Protein AF-A0A9D0CXK0-F1 (afdb_monomer_lite)

pLDDT: mean 72.88, std 19.36, range [30.92, 98.38]

Foldseek 3Di:
DDDDDDDDDDPDDDPPDPPPPPPPPVDQPDDPDLDDDPQFDFAPQWDWDPQPDDDDPPPDDDDPDDPDDDNWGWTWTWGDDPNWIWIWIWTHDPVPDQKIKTKIFTFWPAFPAQDPDDPPPDDPRHTHTHTLLFDPAPDSVCCVQQVQPQCNRGVNFQAQLLGMFMWMWGHDPFKIKIWGDRHSFWDIKIWMWGHDPQKIWIWIWARRQHGLQDDPGAIWIWIWIGGNNHTPDIDTQVPDVPRGDCVQRWRWAQDDPPVDSTSSSDTDTDTPPDDDPRSPDNPLVVDDCVVVVPCSSPSPDDPPDPPDPPPDDD

Structure (mmCIF, N/CA/C/O backbone):
data_AF-A0A9D0CXK0-F1
#
_entry.id   AF-A0A9D0CXK0-F1
#
loop_
_atom_site.group_PDB
_atom_site.id
_atom_site.type_symbol
_atom_site.label_atom_id
_atom_site.label_alt_id
_atom_site.label_comp_id
_atom_site.label_asym_id
_atom_site.label_entity_id
_atom_site.label_seq_id
_atom_site.pdbx_PDB_ins_code
_atom_site.Cartn_x
_atom_site.Cartn_y
_atom_site.Cartn_z
_atom_site.occupancy
_atom_site.B_iso_or_equiv
_atom_site.auth_seq_id
_atom_site.auth_comp_id
_atom_site.auth_asym_id
_atom_site.auth_atom_id
_atom_site.pdbx_PDB_model_num
ATOM 1 N N . MET A 1 1 ? -17.666 76.732 24.408 1.00 47.50 1 MET A N 1
ATOM 2 C CA . MET A 1 1 ? -17.779 77.051 22.968 1.00 47.50 1 MET A CA 1
ATOM 3 C C . MET A 1 1 ? -17.691 75.746 22.205 1.00 47.50 1 MET A C 1
ATOM 5 O O . MET A 1 1 ? -16.729 75.018 22.386 1.00 47.50 1 MET A O 1
ATOM 9 N N . SER A 1 2 ? -18.763 75.422 21.487 1.00 51.66 2 SER A N 1
ATOM 10 C CA . SER A 1 2 ? -18.964 74.178 20.743 1.00 51.66 2 SER A CA 1
ATOM 11 C C . SER A 1 2 ? -18.143 74.190 19.453 1.00 51.66 2 SER A C 1
ATOM 13 O O . SER A 1 2 ? -18.231 75.154 18.694 1.00 51.66 2 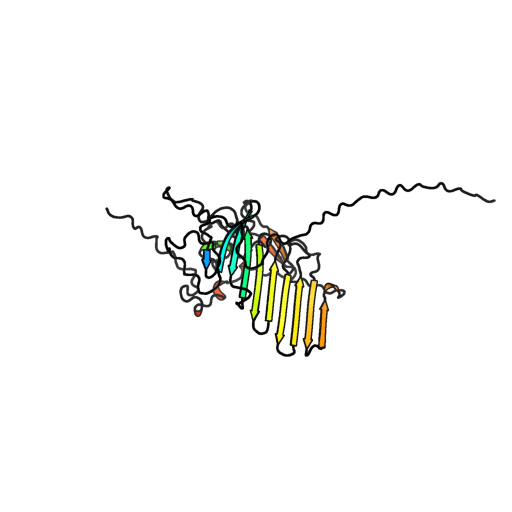SER A O 1
ATOM 15 N N . THR A 1 3 ? -17.373 73.134 19.196 1.00 50.75 3 THR A N 1
ATOM 16 C CA . THR A 1 3 ? -16.765 72.867 17.889 1.00 50.75 3 THR A CA 1
ATOM 17 C C . THR A 1 3 ? -17.336 71.568 17.336 1.00 50.75 3 THR A C 1
ATOM 19 O O . THR A 1 3 ? -16.996 70.464 17.746 1.00 50.75 3 THR A O 1
ATOM 22 N N . HIS A 1 4 ? -18.263 71.753 16.402 1.00 49.19 4 HIS A N 1
ATOM 23 C CA . HIS A 1 4 ? -18.922 70.732 15.607 1.00 49.19 4 HIS A CA 1
ATOM 24 C C . HIS A 1 4 ? -18.039 70.447 14.382 1.00 49.19 4 HIS A C 1
ATOM 26 O O . HIS A 1 4 ? -17.938 71.289 13.490 1.00 49.19 4 HIS A O 1
ATOM 32 N N . THR A 1 5 ? -17.398 69.282 14.309 1.00 56.31 5 THR A N 1
ATOM 33 C CA . THR A 1 5 ? -16.706 68.819 13.094 1.00 56.31 5 THR A CA 1
ATOM 34 C C . THR A 1 5 ? -17.597 67.829 12.346 1.00 56.31 5 THR A C 1
ATOM 36 O O . THR A 1 5 ? -17.962 66.773 12.856 1.00 56.31 5 THR A O 1
ATOM 39 N N . LYS A 1 6 ? -17.999 68.217 11.129 1.00 55.50 6 LYS A N 1
ATOM 40 C CA . LYS A 1 6 ? -18.742 67.393 10.166 1.00 55.50 6 LYS A CA 1
ATOM 41 C C . LYS A 1 6 ? -17.815 66.316 9.595 1.00 55.50 6 LYS A C 1
ATOM 43 O O . LYS A 1 6 ? -16.808 66.649 8.980 1.00 55.50 6 LYS A O 1
ATOM 48 N N . GLY A 1 7 ? -18.176 65.047 9.775 1.00 50.84 7 GLY A N 1
ATOM 49 C CA . GLY A 1 7 ? -17.554 63.921 9.079 1.00 50.84 7 GLY A CA 1
ATOM 50 C C . GLY A 1 7 ? -18.078 63.798 7.646 1.00 50.84 7 GLY A C 1
ATOM 51 O O . GLY A 1 7 ? -19.283 63.894 7.413 1.00 50.84 7 GLY A O 1
ATOM 52 N N . HIS A 1 8 ? -17.170 63.601 6.692 1.00 53.22 8 HIS A N 1
ATOM 53 C CA . HIS A 1 8 ? -17.491 63.239 5.311 1.00 53.22 8 HIS A CA 1
ATOM 54 C C . HIS A 1 8 ? -17.768 61.728 5.203 1.00 53.22 8 HIS A C 1
ATOM 56 O O . HIS A 1 8 ? -17.072 60.947 5.855 1.00 53.22 8 HIS A O 1
ATOM 62 N N . PRO A 1 9 ? -18.736 61.289 4.378 1.00 54.75 9 PRO A N 1
ATOM 63 C CA . PRO A 1 9 ? -18.955 59.871 4.131 1.00 54.75 9 PRO A CA 1
ATOM 64 C C . PRO A 1 9 ? -17.840 59.316 3.234 1.00 54.75 9 PRO A C 1
ATOM 66 O O . PRO A 1 9 ? -17.647 59.768 2.107 1.00 54.75 9 PRO A O 1
ATOM 69 N N . ILE A 1 10 ? -17.100 58.334 3.751 1.00 50.66 10 ILE A N 1
ATOM 70 C CA . ILE A 1 10 ? -16.156 57.522 2.979 1.00 50.66 10 ILE A CA 1
ATOM 71 C C . ILE A 1 10 ? -16.978 56.465 2.241 1.00 50.66 10 ILE A C 1
ATOM 73 O O . ILE A 1 10 ? -17.511 55.540 2.851 1.00 50.66 10 ILE A O 1
ATOM 77 N N . THR A 1 11 ? -17.095 56.609 0.926 1.00 50.41 11 THR A N 1
ATOM 78 C CA . THR A 1 11 ? -17.678 55.594 0.047 1.00 50.41 11 THR A CA 1
ATOM 79 C C . THR A 1 11 ? -16.707 54.414 -0.041 1.00 50.41 11 THR A C 1
ATOM 81 O O . THR A 1 11 ? -15.721 54.469 -0.774 1.00 50.41 11 THR A O 1
ATOM 84 N N . GLN A 1 12 ? -16.942 53.355 0.738 1.00 43.47 12 GLN A N 1
ATOM 85 C CA . GLN A 1 12 ? -16.221 52.089 0.590 1.00 43.47 12 GLN A CA 1
ATOM 86 C C . GLN A 1 12 ? -16.676 51.398 -0.701 1.00 43.47 12 GLN A C 1
ATOM 88 O O . GLN A 1 12 ? -17.818 50.959 -0.820 1.00 43.47 12 GLN A O 1
ATOM 93 N N . ILE A 1 13 ? -15.771 51.303 -1.672 1.00 49.81 13 ILE A N 1
ATOM 94 C CA . ILE A 1 13 ? -15.928 50.439 -2.843 1.00 49.81 13 ILE A CA 1
ATOM 95 C C . ILE A 1 13 ? -15.644 49.010 -2.370 1.00 49.81 13 ILE A C 1
ATOM 97 O O . ILE A 1 13 ? -14.498 48.656 -2.096 1.00 49.81 13 ILE A O 1
ATOM 101 N N . ALA A 1 14 ? -16.692 48.200 -2.233 1.00 45.62 14 ALA A N 1
ATOM 102 C CA . ALA A 1 14 ? -16.564 46.771 -1.989 1.00 45.62 14 ALA A CA 1
ATOM 103 C C . ALA A 1 14 ? -16.047 46.096 -3.269 1.00 45.62 14 ALA A C 1
ATOM 105 O O . ALA A 1 14 ? -16.786 45.917 -4.235 1.00 45.62 14 ALA A O 1
ATOM 106 N N . ILE A 1 15 ? -14.760 45.748 -3.292 1.00 45.91 15 ILE A N 1
ATOM 107 C CA . ILE A 1 15 ? -14.194 44.865 -4.313 1.00 45.91 15 ILE A CA 1
ATOM 108 C C . ILE A 1 15 ? -14.576 43.439 -3.914 1.00 45.91 15 ILE A C 1
ATOM 110 O O . ILE A 1 15 ? -13.945 42.828 -3.054 1.00 45.91 15 ILE A O 1
ATOM 114 N N . THR A 1 16 ? -15.641 42.913 -4.514 1.00 48.62 16 THR A N 1
ATOM 115 C CA . THR A 1 16 ? -15.972 41.488 -4.442 1.00 48.62 16 THR A CA 1
ATOM 116 C C . THR A 1 16 ? -14.964 40.730 -5.302 1.00 48.62 16 THR A C 1
ATOM 118 O O . THR A 1 16 ? -15.144 40.576 -6.508 1.00 48.62 16 THR A O 1
ATOM 121 N N . ALA A 1 17 ? -13.866 40.288 -4.691 1.00 46.88 17 ALA A N 1
ATOM 122 C CA . ALA A 1 17 ? -12.991 39.298 -5.296 1.00 46.88 17 ALA A CA 1
ATOM 123 C C . ALA A 1 17 ? -13.762 37.972 -5.365 1.00 46.88 17 ALA A C 1
ATOM 125 O O . ALA A 1 17 ? -13.977 37.311 -4.351 1.00 46.88 17 ALA A O 1
ATOM 126 N N . ILE A 1 18 ? -14.220 37.609 -6.563 1.00 47.34 18 ILE A N 1
ATOM 127 C CA . ILE A 1 18 ? -14.715 36.264 -6.852 1.00 47.34 18 ILE A CA 1
ATOM 128 C C . ILE A 1 18 ? -13.486 35.352 -6.803 1.00 47.34 18 ILE A C 1
ATOM 130 O O . ILE A 1 18 ? -12.747 35.235 -7.780 1.00 47.34 18 ILE A O 1
ATOM 134 N N . LEU A 1 19 ? -13.225 34.761 -5.633 1.00 40.81 19 LEU A N 1
ATOM 135 C CA . LEU A 1 19 ? -12.341 33.608 -5.526 1.00 40.81 19 LEU A CA 1
ATOM 136 C C . LEU A 1 19 ? -13.001 32.486 -6.331 1.00 40.81 19 LEU A C 1
ATOM 138 O O . LEU A 1 19 ? -13.981 31.885 -5.891 1.00 40.81 19 LEU A O 1
ATOM 142 N N . TYR A 1 20 ? -12.471 32.217 -7.520 1.00 37.25 20 TYR A N 1
ATOM 143 C CA . TYR A 1 20 ? -12.679 30.937 -8.176 1.00 37.25 20 TYR A CA 1
ATOM 144 C C . TYR A 1 20 ? -12.010 29.880 -7.295 1.00 37.25 20 TYR A C 1
ATOM 146 O O . TYR A 1 20 ? -10.808 29.645 -7.385 1.00 37.25 20 TYR A O 1
ATOM 154 N N . PHE A 1 21 ? -12.788 29.287 -6.391 1.00 40.28 21 PHE A N 1
ATOM 155 C CA . PHE A 1 21 ? -12.441 28.008 -5.795 1.00 40.28 21 PHE A CA 1
ATOM 156 C C . PHE A 1 21 ? -12.442 26.990 -6.932 1.00 40.28 21 PHE A C 1
ATOM 158 O O . PHE A 1 21 ? -13.493 26.513 -7.360 1.00 40.28 21 PHE A O 1
ATOM 165 N N . SER A 1 22 ? -11.257 26.698 -7.460 1.00 36.88 22 SER A N 1
ATOM 166 C CA . SER A 1 22 ? -11.031 25.483 -8.225 1.00 36.88 22 SER A CA 1
ATOM 167 C C . SER A 1 22 ? -11.389 24.321 -7.304 1.00 36.88 22 SER A C 1
ATOM 169 O O . SER A 1 22 ? -10.658 24.023 -6.362 1.00 36.88 22 SER A O 1
ATOM 171 N N . LEU A 1 23 ? -12.551 23.712 -7.535 1.00 39.16 23 LEU A N 1
ATOM 172 C CA . LEU A 1 23 ? -12.909 22.416 -6.977 1.00 39.16 23 LEU A CA 1
ATOM 173 C C . LEU A 1 23 ? -11.913 21.402 -7.542 1.00 39.16 23 LEU A C 1
ATOM 175 O O . LEU A 1 23 ? -12.160 20.781 -8.571 1.00 39.16 23 LEU A O 1
ATOM 179 N N . THR A 1 24 ? -10.758 21.254 -6.903 1.00 39.59 24 THR A N 1
ATOM 180 C CA . THR A 1 24 ? -9.960 20.047 -7.065 1.00 39.59 24 THR A CA 1
ATOM 181 C C . THR A 1 24 ? -10.694 18.970 -6.285 1.00 39.59 24 THR A C 1
ATOM 183 O O . THR A 1 24 ? -10.436 18.749 -5.103 1.00 39.59 24 THR A O 1
ATOM 186 N N . THR A 1 25 ? -11.674 18.328 -6.914 1.00 40.19 25 THR A N 1
ATOM 187 C CA . THR A 1 25 ? -12.042 16.972 -6.521 1.00 40.19 25 THR A CA 1
ATOM 188 C C . THR A 1 25 ? -10.780 16.143 -6.697 1.00 40.19 25 THR A C 1
ATOM 190 O O . THR A 1 25 ? -10.441 15.757 -7.814 1.00 40.19 25 THR A O 1
ATOM 193 N N . ALA A 1 26 ? -10.036 15.959 -5.606 1.00 45.66 26 ALA A N 1
ATOM 194 C CA . ALA A 1 26 ? -8.957 14.993 -5.523 1.00 45.66 26 ALA A CA 1
ATOM 195 C C . ALA A 1 26 ? -9.605 13.606 -5.606 1.00 45.66 26 ALA A C 1
ATOM 197 O O . ALA A 1 26 ? -9.905 12.971 -4.601 1.00 45.66 26 ALA A O 1
ATOM 198 N N . HIS A 1 27 ? -9.957 13.205 -6.825 1.00 50.06 27 HIS A N 1
ATOM 199 C CA . HIS A 1 27 ? -10.265 11.822 -7.128 1.00 50.06 27 HIS A CA 1
ATOM 200 C C . HIS A 1 27 ? -8.982 11.013 -6.924 1.00 50.06 27 HIS A C 1
ATOM 202 O O . HIS A 1 27 ? -7.892 11.502 -7.225 1.00 50.06 27 HIS A O 1
ATOM 208 N N . ALA A 1 28 ? -9.122 9.791 -6.410 1.00 57.62 28 ALA A N 1
ATOM 209 C CA . ALA A 1 28 ? -8.058 8.798 -6.477 1.00 57.62 28 ALA A CA 1
ATOM 210 C C . ALA A 1 28 ? -7.537 8.714 -7.925 1.00 57.62 28 ALA A C 1
ATOM 212 O O . ALA A 1 28 ? -8.347 8.701 -8.856 1.00 57.62 28 ALA A O 1
ATOM 213 N N . GLU A 1 29 ? -6.213 8.691 -8.117 1.00 79.06 29 GLU A N 1
ATOM 214 C CA . GLU A 1 29 ? -5.611 8.640 -9.467 1.00 79.06 29 GLU A CA 1
ATOM 215 C C . GLU A 1 29 ? -5.935 7.298 -10.148 1.00 79.06 29 GLU A C 1
ATOM 217 O O . GLU A 1 29 ? -6.147 7.249 -11.355 1.00 79.06 29 GLU A O 1
ATOM 222 N N . PHE A 1 30 ? -6.104 6.235 -9.350 1.00 87.44 30 PHE A N 1
ATOM 223 C CA . PHE A 1 30 ? -6.612 4.933 -9.779 1.00 87.44 30 PHE A CA 1
ATOM 224 C C . PHE A 1 30 ? -7.745 4.444 -8.874 1.00 87.44 30 PHE A C 1
ATOM 226 O O . PHE A 1 30 ? -7.725 4.641 -7.658 1.00 87.44 30 PHE A O 1
ATOM 233 N N . ALA A 1 31 ? -8.722 3.749 -9.459 1.00 89.56 31 ALA A N 1
ATOM 234 C CA . ALA A 1 31 ? -9.704 2.996 -8.688 1.00 89.56 31 ALA A CA 1
ATOM 235 C C . ALA A 1 31 ? -9.084 1.664 -8.234 1.00 89.56 31 ALA A C 1
ATOM 237 O O . ALA A 1 31 ? -8.749 0.830 -9.070 1.00 89.56 31 ALA A O 1
ATOM 238 N N . LEU A 1 32 ? -8.950 1.473 -6.917 1.00 93.50 32 LEU A N 1
ATOM 239 C CA . LEU A 1 32 ? -8.495 0.222 -6.299 1.00 93.50 32 LEU A CA 1
ATOM 240 C C . LEU A 1 32 ? -9.711 -0.674 -5.987 1.00 93.50 32 LEU A C 1
ATOM 242 O O . LEU A 1 32 ? -10.272 -0.640 -4.883 1.00 93.50 32 LEU A O 1
ATOM 246 N N . ASN A 1 33 ? -10.192 -1.392 -7.002 1.00 94.69 33 ASN A N 1
ATOM 247 C CA . ASN A 1 33 ? -11.419 -2.192 -6.983 1.00 94.69 33 ASN A CA 1
ATOM 248 C C . ASN A 1 33 ? -11.217 -3.679 -7.336 1.00 94.69 33 ASN A C 1
ATOM 250 O O . ASN A 1 33 ? -12.207 -4.373 -7.570 1.00 94.69 33 ASN A O 1
ATOM 254 N N . PHE A 1 34 ? -9.974 -4.160 -7.343 1.00 94.62 34 PHE A N 1
ATOM 255 C CA . PHE A 1 34 ? -9.590 -5.538 -7.648 1.00 94.62 34 PHE A CA 1
ATOM 256 C C . PHE A 1 34 ? -10.068 -5.992 -9.038 1.00 94.62 34 PHE A C 1
ATOM 258 O O . PHE A 1 34 ? -10.503 -7.128 -9.216 1.00 94.62 34 PHE A O 1
ATOM 265 N N . GLN A 1 35 ? -10.027 -5.097 -10.031 1.00 93.19 35 GLN A N 1
ATOM 266 C CA . GLN A 1 35 ? -10.389 -5.383 -11.425 1.00 93.19 35 GLN A CA 1
ATOM 267 C C . GLN A 1 35 ? -9.236 -5.038 -12.362 1.00 93.19 35 GLN A C 1
ATOM 269 O O . GLN A 1 35 ? -8.565 -4.035 -12.151 1.00 93.19 35 GLN A O 1
ATOM 274 N N . THR A 1 36 ? -9.059 -5.820 -13.432 1.00 91.81 36 THR A N 1
ATOM 275 C CA . THR A 1 36 ? -8.098 -5.537 -14.517 1.00 91.81 36 THR A CA 1
ATOM 276 C C . THR A 1 36 ? -8.287 -4.134 -15.086 1.00 91.81 36 THR A C 1
ATOM 278 O O . THR A 1 36 ? -9.419 -3.643 -15.187 1.00 91.81 36 THR A O 1
ATOM 281 N N . ASN A 1 37 ? -7.205 -3.505 -15.536 1.00 91.62 37 ASN A N 1
ATOM 282 C CA . ASN A 1 37 ? -7.282 -2.146 -16.057 1.00 91.62 37 ASN A CA 1
ATOM 283 C C . ASN A 1 37 ? -7.680 -2.129 -17.553 1.00 91.62 37 ASN A C 1
ATOM 285 O O . ASN A 1 37 ? -7.234 -2.969 -18.327 1.00 91.62 37 ASN A O 1
ATOM 289 N N . PRO A 1 38 ? -8.489 -1.169 -18.036 1.00 91.25 38 PRO A N 1
ATOM 290 C CA . PRO A 1 38 ? -8.785 -1.065 -19.469 1.00 91.25 38 PRO A CA 1
ATOM 291 C C . PRO A 1 38 ? -7.601 -0.564 -20.320 1.00 91.25 38 PRO A C 1
ATOM 293 O O . PRO A 1 38 ? -7.616 -0.747 -21.536 1.00 91.25 38 PRO A O 1
ATOM 296 N N . ASN A 1 39 ? -6.583 0.055 -19.712 1.00 91.88 39 ASN A N 1
ATOM 297 C CA . ASN A 1 39 ? -5.442 0.674 -20.399 1.00 91.88 39 ASN A CA 1
ATOM 298 C C . ASN A 1 39 ? -4.180 -0.213 -20.403 1.00 91.88 39 ASN A C 1
ATOM 300 O O . ASN A 1 39 ? -3.052 0.292 -20.398 1.00 91.88 39 ASN A O 1
ATOM 304 N N . VAL A 1 40 ? -4.354 -1.537 -20.392 1.00 91.06 40 VAL A N 1
ATOM 305 C CA . VAL A 1 40 ? -3.246 -2.503 -20.463 1.00 91.06 40 VAL A CA 1
ATOM 306 C C . VAL A 1 40 ? -2.525 -2.382 -21.802 1.00 91.06 40 VAL A C 1
ATOM 308 O O . VAL A 1 40 ? -3.141 -2.363 -22.870 1.00 91.06 40 VAL A O 1
ATOM 311 N N . VAL A 1 41 ? -1.197 -2.339 -21.757 1.00 88.25 41 VAL A N 1
ATOM 312 C CA . VAL A 1 41 ? -0.331 -2.338 -22.939 1.00 88.25 41 VAL A CA 1
ATOM 313 C C . VAL A 1 41 ? 0.371 -3.690 -23.095 1.00 88.25 41 VAL A C 1
ATOM 315 O O . VAL A 1 41 ? 0.624 -4.372 -22.101 1.00 88.25 41 VAL A O 1
ATOM 318 N N . PRO A 1 42 ? 0.719 -4.111 -24.327 1.00 86.94 42 PRO A N 1
ATOM 319 C CA . PRO A 1 42 ? 1.448 -5.359 -24.539 1.00 86.94 42 PRO A CA 1
ATOM 320 C C . PRO A 1 42 ? 2.787 -5.374 -23.792 1.00 86.94 42 PRO A C 1
ATOM 322 O O . PRO A 1 42 ? 3.619 -4.487 -23.984 1.00 86.94 42 PRO A O 1
ATOM 325 N N . SER A 1 43 ? 3.019 -6.406 -22.982 1.00 84.31 43 SER A N 1
ATOM 326 C CA . SER A 1 43 ? 4.249 -6.574 -22.207 1.00 84.31 43 SER A CA 1
ATOM 327 C C . SER A 1 43 ? 4.512 -8.039 -21.880 1.00 84.31 43 SER A C 1
ATOM 329 O O . SER A 1 43 ? 3.577 -8.791 -21.612 1.00 84.31 43 SER A O 1
ATOM 331 N N . TRP A 1 44 ? 5.790 -8.423 -21.824 1.00 81.50 44 TRP A N 1
ATOM 332 C CA . TRP A 1 44 ? 6.228 -9.687 -21.212 1.00 81.50 44 TRP A CA 1
ATOM 333 C C . TRP A 1 44 ? 5.935 -9.782 -19.713 1.00 81.50 44 TRP A C 1
ATOM 335 O O . TRP A 1 44 ? 5.976 -10.871 -19.148 1.00 81.50 44 TRP A O 1
ATOM 345 N N . ALA A 1 45 ? 5.674 -8.654 -19.058 1.00 83.12 45 ALA A N 1
ATOM 346 C CA . ALA A 1 45 ? 5.346 -8.618 -17.646 1.00 83.12 45 ALA A CA 1
ATOM 347 C C . ALA A 1 45 ? 3.847 -8.814 -17.375 1.00 83.12 45 ALA A C 1
ATOM 349 O O . ALA A 1 45 ? 3.469 -8.834 -16.207 1.00 83.12 45 ALA A O 1
ATOM 350 N N . ASN A 1 46 ? 3.009 -8.982 -18.405 1.00 86.12 46 ASN A N 1
ATOM 351 C CA . ASN A 1 46 ? 1.585 -9.253 -18.220 1.00 86.12 46 ASN A CA 1
ATOM 352 C C . ASN A 1 46 ? 1.357 -10.742 -17.936 1.00 86.12 46 ASN A C 1
ATOM 354 O O . ASN A 1 46 ? 1.671 -11.585 -18.776 1.00 86.12 46 ASN A O 1
ATOM 358 N N . TRP A 1 47 ? 0.779 -11.057 -16.780 1.00 84.31 47 TRP A N 1
ATOM 359 C CA . TRP A 1 47 ? 0.490 -12.415 -16.319 1.00 84.31 47 TRP A CA 1
ATOM 360 C C . TRP A 1 47 ? -0.841 -12.432 -15.568 1.00 84.31 47 TRP A C 1
ATOM 362 O O . TRP A 1 47 ? -1.168 -11.490 -14.859 1.00 84.31 47 TRP A O 1
ATOM 372 N N . SER A 1 48 ? -1.626 -13.496 -15.702 1.00 85.12 48 SER A N 1
ATOM 373 C CA . SER A 1 48 ? -2.846 -13.667 -14.906 1.00 85.12 48 SER A CA 1
ATOM 374 C C . SER A 1 48 ? -3.169 -15.137 -14.689 1.00 85.12 48 SER A C 1
ATOM 376 O O . SER A 1 48 ? -2.817 -15.993 -15.505 1.00 85.12 48 SER A O 1
ATOM 378 N N . CYS A 1 49 ? -3.821 -15.424 -13.566 1.00 83.12 49 CYS A N 1
ATOM 379 C CA . CYS A 1 49 ? -4.109 -16.765 -13.077 1.00 83.12 49 CYS A CA 1
ATOM 380 C C . CYS A 1 49 ? -5.471 -16.760 -12.400 1.00 83.12 49 CYS A C 1
ATOM 382 O O . CYS A 1 49 ? -5.754 -15.888 -11.583 1.00 83.12 49 CYS A O 1
ATOM 384 N N . ASN A 1 50 ? -6.334 -17.702 -12.792 1.00 72.19 50 ASN A N 1
ATOM 385 C CA . ASN A 1 50 ? -7.700 -17.851 -12.274 1.00 72.19 50 ASN A CA 1
ATOM 386 C C . ASN A 1 50 ? -8.568 -16.576 -12.345 1.00 72.19 50 ASN A C 1
ATOM 388 O O . ASN A 1 50 ? -9.626 -16.519 -11.729 1.00 72.19 50 ASN A O 1
ATOM 392 N N . ALA A 1 51 ? -8.179 -15.584 -13.156 1.00 61.19 51 ALA A N 1
ATOM 393 C CA . ALA A 1 51 ? -8.804 -14.265 -13.149 1.00 61.19 51 ALA A CA 1
ATOM 394 C C . ALA A 1 51 ? -10.138 -14.162 -13.911 1.00 61.19 51 ALA A C 1
ATOM 396 O O . ALA A 1 51 ? -10.739 -13.095 -13.944 1.00 61.19 51 ALA A O 1
ATOM 397 N N . GLY A 1 52 ? -10.622 -15.243 -14.541 1.00 52.12 52 GLY A N 1
ATOM 398 C CA . GLY A 1 52 ? -11.943 -15.330 -15.197 1.00 52.12 52 GLY A CA 1
ATOM 399 C C . GLY A 1 52 ? -12.222 -14.349 -16.356 1.00 52.12 52 GLY A C 1
ATOM 400 O O .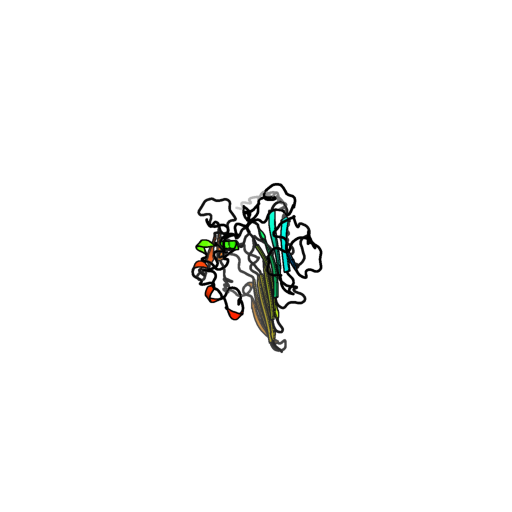 GLY A 1 52 ? -13.178 -14.550 -17.104 1.00 52.12 52 GLY A O 1
ATOM 401 N N . GLY A 1 53 ? -11.389 -13.326 -16.545 1.00 44.19 53 GLY A N 1
ATOM 402 C CA . GLY A 1 53 ? -11.522 -12.235 -17.500 1.00 44.19 53 GLY A CA 1
ATOM 403 C C . GLY A 1 53 ? -10.298 -12.150 -18.403 1.00 44.19 53 GLY A C 1
ATOM 404 O O . GLY A 1 53 ? -9.161 -12.342 -17.986 1.00 44.19 53 GLY A O 1
ATOM 405 N N . GLY A 1 54 ? -10.553 -11.952 -19.691 1.00 44.22 54 GLY A N 1
ATOM 406 C CA . GLY A 1 54 ? -9.579 -12.125 -20.754 1.00 44.22 54 GLY A CA 1
ATOM 407 C C . GLY A 1 54 ? -8.532 -11.020 -20.808 1.00 44.22 54 GLY A C 1
ATOM 408 O O . GLY A 1 54 ? -8.852 -9.866 -21.058 1.00 44.22 54 GLY A O 1
ATOM 409 N N . GLY A 1 55 ? -7.271 -11.422 -20.699 1.00 39.12 55 GLY A N 1
ATOM 410 C CA . GLY A 1 55 ? -6.113 -10.584 -21.012 1.00 39.12 55 GLY A CA 1
ATOM 411 C C . GLY A 1 55 ? -4.874 -11.385 -21.408 1.00 39.12 55 GLY A C 1
ATOM 412 O O . GLY A 1 55 ? -3.796 -10.827 -21.561 1.00 39.12 55 GLY A O 1
ATOM 413 N N . GLY A 1 56 ? -4.998 -12.702 -21.598 1.00 41.91 56 GLY A N 1
ATOM 414 C CA . GLY A 1 56 ? -3.920 -13.515 -22.145 1.00 41.91 56 GLY A CA 1
ATOM 415 C C . GLY A 1 56 ? -3.810 -13.296 -23.650 1.00 41.91 56 GLY A C 1
ATOM 416 O O . GLY A 1 56 ? -4.486 -13.975 -24.427 1.00 41.91 56 GLY A O 1
ATOM 417 N N . MET A 1 57 ? -2.915 -12.406 -24.087 1.00 44.66 57 MET A N 1
ATOM 418 C CA . MET A 1 57 ? -2.270 -12.615 -25.383 1.00 44.66 57 MET A CA 1
ATOM 419 C C . MET A 1 57 ? -1.488 -13.928 -25.293 1.00 44.66 57 MET A C 1
ATOM 421 O O . MET A 1 57 ? -0.349 -13.961 -24.845 1.00 44.66 57 MET A O 1
ATOM 425 N N . GLY A 1 58 ? -2.132 -15.016 -25.714 1.00 40.44 58 GLY A N 1
ATOM 426 C CA . GLY A 1 58 ? -1.484 -16.305 -25.918 1.00 40.44 58 GLY A CA 1
ATOM 427 C C . GLY A 1 58 ? -1.868 -17.385 -24.915 1.00 40.44 58 GLY A C 1
ATOM 428 O O . GLY A 1 58 ? -1.000 -17.976 -24.285 1.00 40.44 58 GLY A O 1
ATOM 429 N N . GLY A 1 59 ? -3.146 -17.773 -24.894 1.00 38.69 59 GLY A N 1
ATOM 430 C CA . GLY A 1 59 ? -3.570 -19.129 -24.507 1.00 38.69 59 GLY A CA 1
ATOM 431 C C . GLY A 1 59 ? -3.037 -20.226 -25.450 1.00 38.69 59 GLY A C 1
ATOM 432 O O . GLY A 1 59 ? -3.768 -21.130 -25.840 1.00 38.69 59 GLY A O 1
ATOM 433 N N . GLY A 1 60 ? -1.775 -20.138 -25.867 1.00 36.81 60 GLY A N 1
ATOM 434 C CA . GLY A 1 60 ? -1.149 -21.056 -26.805 1.00 36.81 60 GLY A CA 1
ATOM 435 C C . GLY A 1 60 ? 0.208 -20.541 -27.263 1.00 36.81 60 GLY A C 1
ATOM 436 O O . GLY A 1 60 ? 0.300 -19.886 -28.294 1.00 36.81 60 GLY A O 1
ATOM 437 N N . GLY A 1 61 ? 1.270 -20.842 -26.519 1.00 35.53 61 GLY A N 1
ATOM 438 C CA . GLY A 1 61 ? 2.627 -20.591 -27.002 1.00 35.53 61 GLY A CA 1
ATOM 439 C C . GLY A 1 61 ? 3.679 -20.516 -25.907 1.00 35.53 61 GLY A C 1
ATOM 440 O O . GLY A 1 61 ? 4.091 -19.426 -25.549 1.00 35.53 61 GLY A O 1
ATOM 441 N N . MET A 1 62 ? 4.134 -21.683 -25.440 1.00 34.69 62 MET A N 1
ATOM 442 C CA . MET A 1 62 ? 5.369 -21.890 -24.660 1.00 34.69 62 MET A CA 1
ATOM 443 C C . MET A 1 62 ? 5.474 -21.017 -23.390 1.00 34.69 62 MET A C 1
ATOM 445 O O . MET A 1 62 ? 6.129 -19.989 -23.367 1.00 34.69 62 MET A O 1
ATOM 449 N N . GLY A 1 63 ? 4.902 -21.402 -22.251 1.00 38.72 63 GLY A N 1
ATOM 450 C CA . GLY A 1 63 ? 5.325 -22.622 -21.564 1.00 38.72 63 GLY A CA 1
ATOM 451 C C . GLY A 1 63 ? 6.823 -22.639 -21.216 1.00 38.72 63 GLY A C 1
ATOM 452 O O . GLY A 1 63 ? 7.390 -23.719 -21.109 1.00 38.72 63 GLY A O 1
ATOM 453 N N . MET A 1 64 ? 7.492 -21.486 -21.104 1.00 36.78 64 MET A N 1
ATOM 454 C CA . MET A 1 64 ? 8.861 -21.410 -20.590 1.00 36.78 64 MET A CA 1
ATOM 455 C C . MET A 1 64 ? 8.870 -20.924 -19.133 1.00 36.78 64 MET A C 1
ATOM 457 O O . MET A 1 64 ? 8.827 -19.734 -18.853 1.00 36.78 64 MET A O 1
ATOM 461 N N . PHE A 1 65 ? 8.960 -21.901 -18.227 1.00 40.97 65 PHE A N 1
ATOM 462 C CA . PHE A 1 65 ? 9.688 -21.846 -16.949 1.00 40.97 65 PHE A CA 1
ATOM 463 C C . PHE A 1 65 ? 9.300 -20.811 -15.878 1.00 40.97 65 PHE A C 1
ATOM 465 O O . PHE A 1 65 ? 10.117 -20.521 -15.009 1.00 40.97 65 PHE A O 1
ATOM 472 N N . GLY A 1 66 ? 8.065 -20.312 -15.858 1.00 46.78 66 GLY A N 1
ATOM 473 C CA . GLY A 1 66 ? 7.509 -19.746 -14.625 1.00 46.78 66 GLY A CA 1
ATOM 474 C C . GLY A 1 66 ? 6.971 -20.875 -13.734 1.00 46.78 66 GLY A C 1
ATOM 475 O O . GLY A 1 66 ? 6.259 -21.731 -14.269 1.00 46.78 66 GLY A O 1
ATOM 476 N N . PRO A 1 67 ? 7.277 -20.938 -12.422 1.00 49.56 67 PRO A N 1
ATOM 477 C CA . PRO A 1 67 ? 6.487 -21.765 -11.513 1.00 49.56 67 PRO A CA 1
ATOM 478 C C . PRO A 1 67 ? 5.026 -21.349 -11.695 1.00 49.56 67 PRO A C 1
ATOM 480 O O . PRO A 1 67 ? 4.717 -20.159 -11.661 1.00 49.56 67 PRO A O 1
ATOM 483 N N . GLY A 1 68 ? 4.154 -22.310 -12.010 1.00 52.97 68 GLY A N 1
ATOM 484 C CA . GLY A 1 68 ? 2.740 -22.019 -12.208 1.00 52.97 68 GLY A CA 1
ATOM 485 C C . GLY A 1 68 ? 2.222 -21.254 -10.997 1.00 52.97 68 GLY A C 1
ATOM 486 O O . GLY A 1 68 ? 2.381 -21.709 -9.867 1.00 52.97 68 GLY A O 1
ATOM 487 N N . CYS A 1 69 ? 1.652 -20.078 -11.226 1.00 60.56 69 CYS A N 1
ATOM 488 C CA . CYS A 1 69 ? 0.813 -19.430 -10.232 1.00 60.56 69 CYS A CA 1
ATOM 489 C C . CYS A 1 69 ? -0.267 -20.435 -9.810 1.00 60.56 69 CYS A C 1
ATOM 491 O O . CYS A 1 69 ? -0.844 -21.104 -10.667 1.00 60.56 69 CYS A O 1
ATOM 493 N N . GLY A 1 70 ? -0.438 -20.632 -8.504 1.00 64.06 70 GLY A N 1
ATOM 494 C CA . GLY A 1 70 ? -1.269 -21.696 -7.942 1.00 64.06 70 GLY A CA 1
ATOM 495 C C . GLY A 1 70 ? -2.769 -21.565 -8.248 1.00 64.06 70 GLY A C 1
ATOM 496 O O . GLY A 1 70 ? -3.198 -21.068 -9.287 1.00 64.06 70 GLY A O 1
ATOM 497 N N . SER A 1 71 ? -3.603 -22.043 -7.329 1.00 65.88 71 SER A N 1
ATOM 498 C CA . SER A 1 71 ? -5.066 -21.902 -7.411 1.00 65.88 71 SER A CA 1
ATOM 499 C C . SER A 1 71 ? -5.568 -20.479 -7.168 1.00 65.88 71 SER A C 1
ATOM 501 O O . SER A 1 71 ? -6.736 -20.199 -7.422 1.00 65.88 71 SER A O 1
ATOM 503 N N . ASP A 1 72 ? -4.703 -19.599 -6.683 1.00 76.88 72 ASP A N 1
ATOM 504 C CA . ASP A 1 72 ? -5.117 -18.309 -6.148 1.00 76.88 72 ASP A CA 1
ATOM 505 C C . ASP A 1 72 ? -5.315 -17.290 -7.279 1.00 76.88 72 ASP A C 1
ATOM 507 O O . ASP A 1 72 ? -4.770 -17.435 -8.384 1.00 76.88 72 ASP A O 1
ATOM 511 N N . TYR A 1 73 ? -6.139 -16.273 -7.024 1.00 85.75 73 TYR A N 1
ATOM 512 C CA . TYR A 1 73 ? -6.388 -15.193 -7.975 1.00 85.75 73 TYR A CA 1
ATOM 513 C C . TYR A 1 73 ? -5.143 -14.303 -8.077 1.00 85.75 73 TYR A C 1
ATOM 515 O O . TYR A 1 73 ? -4.687 -13.740 -7.082 1.00 85.75 73 TYR A O 1
ATOM 523 N N . PHE A 1 74 ? -4.580 -14.175 -9.277 1.00 89.50 74 PHE A N 1
ATOM 524 C CA . PHE A 1 74 ? -3.406 -13.338 -9.525 1.00 89.50 74 PHE A CA 1
ATOM 525 C C . PHE A 1 74 ? -3.544 -12.598 -10.848 1.00 89.50 74 PHE A C 1
ATOM 527 O O . PHE A 1 74 ? -3.877 -13.196 -11.873 1.00 89.50 74 PHE A O 1
ATOM 534 N N . VAL A 1 75 ? -3.215 -11.312 -10.850 1.00 90.56 75 VAL A N 1
ATOM 535 C CA . VAL A 1 75 ? -3.081 -10.488 -12.051 1.00 90.56 75 VAL A CA 1
ATOM 536 C C . VAL A 1 75 ? -1.844 -9.614 -11.895 1.00 90.56 75 VAL A C 1
ATOM 538 O O . VAL A 1 75 ? -1.634 -9.013 -10.849 1.00 90.56 75 VAL A O 1
ATOM 541 N N . GLN A 1 76 ? -1.042 -9.516 -12.945 1.00 91.38 76 GLN A N 1
ATOM 542 C CA . GLN A 1 76 ? -0.009 -8.509 -13.119 1.00 91.38 76 GLN A CA 1
ATOM 543 C C . GLN A 1 76 ? -0.118 -7.960 -14.534 1.00 91.38 76 GLN A C 1
ATOM 545 O O . GLN A 1 76 ? -0.085 -8.713 -15.504 1.00 91.38 76 GLN A O 1
ATOM 550 N N . GLU A 1 77 ? -0.221 -6.648 -14.662 1.00 90.69 77 GLU A N 1
ATOM 551 C CA . GLU A 1 77 ? -0.414 -5.964 -15.930 1.00 90.69 77 GLU A CA 1
ATOM 552 C C . GLU A 1 77 ? 0.471 -4.718 -16.005 1.00 90.69 77 GLU A C 1
ATOM 554 O O . GLU A 1 77 ? 0.673 -3.996 -15.029 1.00 90.69 77 GLU A O 1
ATOM 559 N N . LEU A 1 78 ? 1.004 -4.454 -17.193 1.00 90.38 78 LEU A N 1
ATOM 560 C CA . LEU A 1 78 ? 1.604 -3.187 -17.559 1.00 90.38 78 LEU A CA 1
ATOM 561 C C . LEU A 1 78 ? 0.506 -2.300 -18.136 1.00 90.38 78 LEU A C 1
ATOM 563 O O . LEU A 1 78 ? -0.099 -2.646 -19.151 1.00 90.38 78 LEU A O 1
ATOM 567 N N . ILE A 1 79 ? 0.284 -1.138 -17.535 1.00 92.75 79 ILE A N 1
ATOM 568 C CA . ILE A 1 79 ? -0.715 -0.174 -18.002 1.00 92.75 79 ILE A CA 1
ATOM 569 C C . ILE A 1 79 ? -0.045 1.140 -18.389 1.00 92.75 79 ILE A C 1
ATOM 571 O O . ILE A 1 79 ? 1.008 1.485 -17.846 1.00 92.75 79 ILE A O 1
ATOM 575 N N . ASN A 1 80 ? -0.681 1.896 -19.282 1.00 91.06 80 ASN A N 1
ATOM 576 C CA . ASN A 1 80 ? -0.314 3.281 -19.564 1.00 91.06 80 ASN A CA 1
ATOM 577 C C . ASN A 1 80 ? -1.473 4.209 -19.197 1.00 91.06 80 ASN A C 1
ATOM 579 O O . ASN A 1 80 ? -2.525 4.156 -19.828 1.00 91.06 80 ASN A O 1
ATOM 583 N N . ASP A 1 81 ? -1.267 5.079 -18.212 1.00 90.50 81 ASP A N 1
ATOM 584 C CA . ASP A 1 81 ? -2.202 6.151 -17.887 1.00 90.50 81 ASP A CA 1
ATOM 585 C C . ASP A 1 81 ? -1.556 7.505 -18.186 1.00 90.50 81 ASP A C 1
ATOM 587 O O . ASP A 1 81 ? -0.515 7.858 -17.628 1.00 90.50 81 ASP A O 1
ATOM 591 N N . ASN A 1 82 ? -2.146 8.246 -19.127 1.00 88.88 82 ASN A N 1
ATOM 592 C CA . ASN A 1 82 ? -1.705 9.589 -19.515 1.00 88.88 82 ASN A CA 1
ATOM 593 C C . ASN A 1 82 ? -0.196 9.699 -19.825 1.00 88.88 82 ASN A C 1
ATOM 595 O O . ASN A 1 82 ? 0.454 10.692 -19.499 1.00 88.88 82 ASN A O 1
ATOM 599 N N . GLY A 1 83 ? 0.377 8.676 -20.469 1.00 87.38 83 GLY A N 1
ATOM 600 C CA . GLY A 1 83 ? 1.798 8.637 -20.823 1.00 87.38 83 GLY A CA 1
ATOM 601 C C . GLY A 1 83 ? 2.723 8.138 -19.710 1.00 87.38 83 GLY A C 1
ATOM 602 O O . GLY A 1 83 ? 3.914 7.962 -19.963 1.00 87.38 83 GLY A O 1
ATOM 603 N N . THR A 1 84 ? 2.196 7.840 -18.524 1.00 87.69 84 THR A N 1
ATOM 604 C CA . THR A 1 84 ? 2.943 7.226 -17.423 1.00 87.69 84 THR A CA 1
ATOM 605 C C . THR A 1 84 ? 2.630 5.737 -17.350 1.00 87.69 84 THR A C 1
ATOM 607 O O . THR A 1 84 ? 1.470 5.333 -17.390 1.00 87.69 84 THR A O 1
ATOM 610 N N . ASN A 1 85 ? 3.668 4.905 -17.253 1.00 89.06 85 ASN A N 1
ATOM 611 C CA . ASN A 1 85 ? 3.493 3.462 -17.125 1.00 89.06 85 ASN A CA 1
ATOM 612 C C . ASN A 1 85 ? 3.444 3.037 -15.658 1.00 89.06 85 ASN A C 1
ATOM 614 O O . ASN A 1 85 ? 4.244 3.508 -14.841 1.00 89.06 85 ASN A O 1
ATOM 618 N N . TYR A 1 86 ? 2.568 2.081 -15.363 1.00 91.44 86 TYR A N 1
ATOM 619 C CA . TYR A 1 86 ? 2.456 1.465 -14.048 1.00 91.44 86 TYR A CA 1
ATOM 620 C C . TYR A 1 86 ? 2.439 -0.056 -14.171 1.00 91.44 86 TYR A C 1
ATOM 622 O O . TYR A 1 86 ? 1.883 -0.610 -15.119 1.00 91.44 86 TYR A O 1
ATOM 630 N N . TYR A 1 87 ? 3.028 -0.718 -13.183 1.00 92.62 87 TYR A N 1
ATOM 631 C CA . TYR A 1 87 ? 2.640 -2.073 -12.836 1.00 92.62 87 TYR A CA 1
ATOM 632 C C . TYR A 1 87 ? 1.328 -2.020 -12.077 1.00 92.62 87 TYR A C 1
ATOM 634 O O . TYR A 1 87 ? 1.246 -1.300 -11.089 1.00 92.62 87 TYR A O 1
ATOM 642 N N . HIS A 1 88 ? 0.337 -2.778 -12.520 1.00 94.25 88 HIS A N 1
ATOM 643 C CA . HIS A 1 88 ? -0.899 -3.049 -11.801 1.00 94.25 88 HIS A CA 1
ATOM 644 C C . HIS A 1 88 ? -0.888 -4.511 -11.380 1.00 94.25 88 HIS A C 1
ATOM 646 O O . HIS A 1 88 ? -0.695 -5.388 -12.217 1.00 94.25 88 HIS A O 1
ATOM 652 N N . VAL A 1 89 ? -1.025 -4.774 -10.086 1.00 94.00 89 VAL A N 1
ATOM 653 C CA . VAL A 1 89 ? -0.973 -6.127 -9.531 1.00 94.00 89 VAL A CA 1
ATOM 654 C C . VAL A 1 89 ? -2.174 -6.352 -8.635 1.00 94.00 89 VAL A C 1
ATOM 656 O O . VAL A 1 89 ? -2.497 -5.487 -7.822 1.00 94.00 89 VAL A O 1
ATOM 659 N N . ILE A 1 90 ? -2.795 -7.522 -8.766 1.00 94.25 90 ILE A N 1
ATOM 660 C CA . ILE A 1 90 ? -3.867 -8.010 -7.904 1.00 94.25 90 ILE A CA 1
ATOM 661 C C . ILE A 1 90 ? -3.485 -9.400 -7.395 1.00 94.25 90 ILE A C 1
ATOM 663 O O . ILE A 1 90 ? -3.164 -10.286 -8.186 1.00 94.25 90 ILE A O 1
ATOM 667 N N . LEU A 1 91 ? -3.542 -9.585 -6.082 1.00 93.69 91 LEU A N 1
ATOM 668 C CA . LEU A 1 91 ? -3.399 -10.854 -5.378 1.00 93.69 91 LEU A CA 1
ATOM 669 C C . LEU A 1 91 ? -4.692 -11.101 -4.595 1.00 93.69 91 LEU A C 1
ATOM 671 O O . LEU A 1 91 ? -5.082 -10.244 -3.805 1.00 93.69 91 LEU A O 1
ATOM 675 N N . GLY A 1 92 ? -5.318 -12.258 -4.785 1.00 92.75 92 GLY A N 1
ATOM 676 C CA . GLY A 1 92 ? -6.557 -12.646 -4.110 1.00 92.75 92 GLY A CA 1
ATOM 677 C C . GLY A 1 92 ? -7.821 -11.943 -4.627 1.00 92.75 92 GLY A C 1
ATOM 678 O O . GLY A 1 92 ? -7.765 -10.930 -5.329 1.00 92.75 92 GLY A O 1
ATOM 679 N N . ASP A 1 93 ? -8.974 -12.504 -4.274 1.00 91.38 93 ASP A N 1
ATOM 680 C CA . ASP A 1 93 ? -10.309 -11.934 -4.453 1.00 91.38 93 ASP A CA 1
ATOM 681 C C . ASP A 1 93 ? -10.852 -11.487 -3.083 1.00 91.38 93 ASP A C 1
ATOM 683 O O . ASP A 1 93 ? -11.133 -12.333 -2.234 1.00 91.38 93 ASP A O 1
ATOM 687 N N . PRO A 1 94 ? -11.081 -10.182 -2.846 1.00 92.88 94 PRO A N 1
ATOM 688 C CA . PRO A 1 94 ? -11.552 -9.685 -1.551 1.00 92.88 94 PRO A CA 1
ATOM 689 C C . PRO A 1 94 ? -12.948 -10.193 -1.149 1.00 92.88 94 PRO A C 1
ATOM 691 O O . PRO A 1 94 ? -13.367 -9.982 -0.011 1.00 92.88 94 PRO A O 1
ATOM 694 N N . ALA A 1 95 ? -13.708 -10.800 -2.067 1.00 91.06 95 ALA A N 1
ATOM 695 C CA . ALA A 1 95 ? -15.000 -11.410 -1.768 1.00 91.06 95 ALA A CA 1
ATOM 696 C C . ALA A 1 95 ? -14.895 -12.878 -1.316 1.00 91.06 95 ALA A C 1
ATOM 698 O O . ALA A 1 95 ? -15.877 -13.411 -0.793 1.00 91.06 95 ALA A O 1
ATOM 699 N N . GLN A 1 96 ? -13.754 -13.533 -1.545 1.00 92.06 96 GLN A N 1
ATOM 700 C CA . GLN A 1 96 ? -13.567 -14.970 -1.310 1.00 92.06 96 GLN A CA 1
ATOM 701 C C . GLN A 1 96 ? -12.394 -15.276 -0.378 1.00 92.06 96 GLN A C 1
ATOM 703 O O . GLN A 1 96 ? -12.494 -16.210 0.415 1.00 92.06 96 GLN A O 1
ATOM 708 N N . ASP A 1 97 ? -11.321 -14.494 -0.463 1.00 93.56 97 ASP A N 1
ATOM 709 C CA . ASP A 1 97 ? -10.061 -14.746 0.222 1.00 93.56 97 ASP A CA 1
ATOM 710 C C . ASP A 1 97 ? -9.926 -13.918 1.507 1.00 93.56 97 ASP A C 1
ATOM 712 O O . ASP A 1 97 ? -10.376 -12.773 1.606 1.00 93.56 97 ASP A O 1
ATOM 716 N N . ASP A 1 98 ? -9.231 -14.499 2.484 1.00 95.81 98 ASP A N 1
ATOM 717 C CA . ASP A 1 98 ? -8.871 -13.854 3.753 1.00 95.81 98 ASP A CA 1
ATOM 718 C C . ASP A 1 98 ? -7.793 -12.767 3.570 1.00 95.81 98 ASP A C 1
ATOM 720 O O . ASP A 1 98 ? -7.580 -11.911 4.426 1.00 95.81 98 ASP A O 1
ATOM 724 N N . PHE A 1 99 ? -7.091 -12.778 2.439 1.00 95.62 99 PHE A N 1
ATOM 725 C CA . PHE A 1 99 ? -6.105 -11.769 2.085 1.00 95.62 99 PHE A CA 1
ATOM 726 C C . PHE A 1 99 ? -6.299 -11.347 0.636 1.00 95.62 99 PHE A C 1
ATOM 728 O O . PHE A 1 99 ? -6.303 -12.186 -0.263 1.00 95.62 99 PHE A O 1
ATOM 735 N N . ALA A 1 100 ? -6.382 -10.039 0.411 1.00 96.56 100 ALA A N 1
ATOM 736 C CA . ALA A 1 100 ? -6.355 -9.472 -0.925 1.00 96.56 100 ALA A CA 1
ATOM 737 C C . ALA A 1 100 ? -5.453 -8.235 -0.962 1.00 96.56 100 ALA A C 1
ATOM 739 O O . ALA A 1 100 ? -5.469 -7.400 -0.056 1.00 96.56 100 ALA A O 1
ATOM 740 N N . LEU A 1 101 ? -4.675 -8.095 -2.029 1.00 96.88 101 LEU A N 1
ATOM 741 C CA . LEU A 1 101 ? -3.790 -6.963 -2.263 1.00 96.88 101 LEU A CA 1
ATOM 742 C C . LEU A 1 101 ? -3.949 -6.480 -3.699 1.00 96.88 101 LEU A C 1
ATOM 744 O O . LEU A 1 101 ? -3.752 -7.240 -4.637 1.00 96.88 101 LEU A O 1
ATOM 748 N N . GLU A 1 102 ? -4.218 -5.196 -3.873 1.00 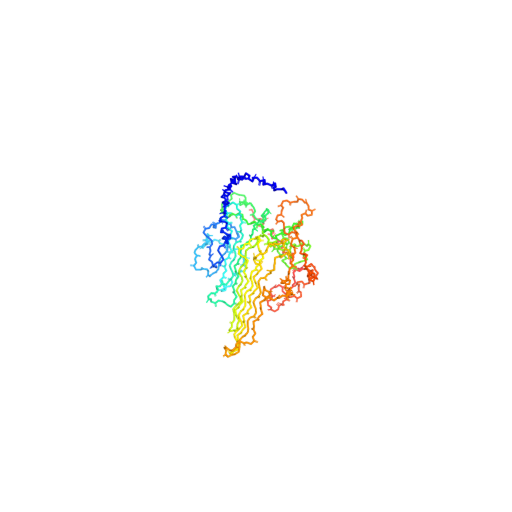96.56 102 GLU A N 1
ATOM 749 C CA . GLU A 1 102 ? -4.138 -4.529 -5.162 1.00 96.56 102 GLU A CA 1
ATOM 750 C C . GLU A 1 102 ? -3.186 -3.346 -5.064 1.00 96.56 102 GLU A C 1
ATOM 752 O O . GLU A 1 102 ? -3.260 -2.557 -4.120 1.00 96.56 102 GLU A O 1
ATOM 757 N N . PHE A 1 103 ? -2.302 -3.187 -6.043 1.00 95.62 103 PHE A N 1
ATOM 758 C CA . PHE A 1 103 ? -1.469 -1.999 -6.118 1.00 95.62 103 PHE A CA 1
ATOM 759 C C . PHE A 1 103 ? -1.191 -1.557 -7.547 1.00 95.62 103 PHE A C 1
ATOM 761 O O . PHE A 1 103 ? -1.128 -2.360 -8.477 1.00 95.62 103 PHE A O 1
ATOM 768 N N . TYR A 1 104 ? -0.960 -0.255 -7.687 1.00 93.88 104 TYR A N 1
ATOM 769 C CA . TYR A 1 104 ? -0.338 0.335 -8.860 1.00 93.88 104 TYR A CA 1
ATOM 770 C C . TYR A 1 104 ? 1.018 0.892 -8.443 1.00 93.88 104 TYR A C 1
ATOM 772 O O . TYR A 1 104 ? 1.113 1.624 -7.461 1.00 93.88 104 TYR A O 1
ATOM 780 N N . MET A 1 105 ? 2.077 0.571 -9.175 1.00 91.25 105 MET A N 1
ATOM 781 C CA . MET A 1 105 ? 3.418 1.089 -8.919 1.00 91.25 105 MET A CA 1
ATOM 782 C C . MET A 1 105 ? 3.972 1.704 -10.193 1.00 91.25 105 MET A C 1
ATOM 784 O O . MET A 1 105 ? 4.058 1.019 -11.214 1.00 91.25 105 MET A O 1
ATOM 788 N N . ARG A 1 106 ? 4.386 2.978 -10.145 1.00 88.31 106 ARG A N 1
ATOM 789 C CA . ARG A 1 106 ? 5.037 3.606 -11.303 1.00 88.31 106 ARG A CA 1
ATOM 790 C C . ARG A 1 106 ? 6.222 2.780 -11.740 1.00 88.31 106 ARG A C 1
ATOM 792 O O . ARG A 1 106 ? 6.927 2.185 -10.923 1.00 88.31 106 ARG A O 1
ATOM 799 N N . ILE A 1 107 ? 6.488 2.826 -13.026 1.00 83.81 107 ILE A N 1
ATOM 800 C CA . ILE A 1 107 ? 7.682 2.249 -13.615 1.00 83.81 107 ILE A CA 1
ATOM 801 C C . ILE A 1 107 ? 8.843 3.237 -13.576 1.00 83.81 107 ILE A C 1
ATOM 803 O O . ILE A 1 107 ? 8.661 4.455 -13.610 1.00 83.81 107 ILE A O 1
ATOM 807 N N . GLY A 1 108 ? 10.040 2.690 -13.389 1.00 75.94 108 GLY A N 1
ATOM 808 C CA . GLY A 1 108 ? 11.295 3.420 -13.418 1.00 75.94 108 GLY A CA 1
ATOM 809 C C . GLY A 1 108 ? 11.846 3.519 -14.836 1.00 75.94 108 GLY A C 1
ATOM 810 O O . GLY A 1 108 ? 11.242 3.058 -15.803 1.00 75.94 108 GLY A O 1
ATOM 811 N N . ASP A 1 109 ? 13.030 4.107 -14.956 1.00 68.06 109 ASP A N 1
ATOM 812 C CA . ASP A 1 109 ? 13.736 4.110 -16.230 1.00 68.06 109 ASP A CA 1
ATOM 813 C C . ASP A 1 109 ? 14.366 2.744 -16.517 1.00 68.06 109 ASP A C 1
ATOM 815 O O . ASP A 1 109 ? 14.904 2.066 -15.638 1.00 68.06 109 ASP A O 1
ATOM 819 N N . GLY A 1 110 ? 14.395 2.391 -17.798 1.00 71.00 110 GLY A N 1
ATOM 820 C CA . GLY A 1 110 ? 15.002 1.157 -18.273 1.00 71.00 110 GLY A CA 1
ATOM 821 C C . GLY A 1 110 ? 14.065 -0.043 -18.207 1.00 71.00 110 GLY A C 1
ATOM 822 O O . GLY A 1 110 ? 12.920 0.016 -17.765 1.00 71.00 110 GLY A O 1
ATOM 823 N N . CYS A 1 111 ? 14.562 -1.161 -18.715 1.00 73.56 111 CYS A N 1
ATOM 824 C CA . CYS A 1 111 ? 13.807 -2.396 -18.778 1.00 73.56 111 CYS A CA 1
ATOM 825 C C . CYS A 1 111 ? 14.729 -3.590 -18.637 1.00 73.56 111 CYS A C 1
ATOM 827 O O . CYS A 1 111 ? 15.863 -3.583 -19.121 1.00 73.56 111 CYS A O 1
ATOM 829 N N . TRP A 1 112 ? 14.210 -4.622 -17.979 1.00 68.50 112 TRP A N 1
ATOM 830 C CA . TRP A 1 112 ? 14.838 -5.931 -17.944 1.00 68.50 112 TRP A CA 1
ATOM 831 C C . TRP A 1 112 ? 14.860 -6.545 -19.345 1.00 68.50 112 TRP A C 1
ATOM 833 O O . TRP A 1 112 ? 15.866 -7.105 -19.779 1.00 68.50 112 TRP A O 1
ATOM 843 N N . TRP A 1 113 ? 13.771 -6.344 -20.088 1.00 70.44 113 TRP A N 1
ATOM 844 C CA . TRP A 1 113 ? 13.633 -6.783 -21.469 1.00 70.44 113 TRP A CA 1
ATOM 845 C C . TRP A 1 113 ? 13.114 -5.632 -22.335 1.00 70.44 113 TRP A C 1
ATOM 847 O O . TRP A 1 113 ? 11.912 -5.406 -22.454 1.00 70.44 113 TRP A O 1
ATOM 857 N N . CYS A 1 114 ? 14.045 -4.847 -22.885 1.00 68.25 114 CYS A N 1
ATOM 858 C CA . CYS A 1 114 ? 13.753 -3.716 -23.779 1.00 68.25 114 CYS A CA 1
ATOM 859 C C . CYS A 1 114 ? 13.778 -4.091 -25.262 1.00 68.25 114 CYS A C 1
ATOM 861 O O . CYS A 1 114 ? 13.258 -3.364 -26.109 1.00 68.25 114 CYS A O 1
ATOM 863 N N . GLY A 1 115 ? 14.488 -5.173 -25.587 1.00 56.72 115 GLY A N 1
ATOM 864 C CA . GLY A 1 115 ? 14.697 -5.600 -26.956 1.00 56.72 115 GLY A CA 1
ATOM 865 C C . GLY A 1 115 ? 13.431 -6.256 -27.467 1.00 56.72 115 GLY A C 1
ATOM 866 O O . GLY A 1 115 ? 13.139 -7.385 -27.093 1.00 56.72 115 GLY A O 1
ATOM 867 N N . GLY A 1 116 ? 12.695 -5.568 -28.337 1.00 52.53 116 GLY A N 1
ATOM 868 C CA . GLY A 1 116 ? 11.683 -6.210 -29.167 1.00 52.53 116 GLY A CA 1
ATOM 869 C C . GLY A 1 116 ? 12.344 -7.283 -30.032 1.00 52.53 116 GLY A C 1
ATOM 870 O O . GLY A 1 116 ? 12.806 -6.986 -31.126 1.00 52.53 116 GLY A O 1
ATOM 871 N N . GLY A 1 117 ? 12.426 -8.509 -29.514 1.00 48.94 117 GLY A N 1
ATOM 872 C CA . GLY A 1 117 ? 12.991 -9.677 -30.179 1.00 48.94 117 GLY A CA 1
ATOM 873 C C . GLY A 1 117 ? 14.509 -9.613 -30.377 1.00 48.94 117 GLY A C 1
ATOM 874 O O . GLY A 1 117 ? 15.038 -8.788 -31.121 1.00 48.94 117 GLY A O 1
ATOM 875 N N . MET A 1 118 ? 15.233 -10.571 -29.799 1.00 43.41 118 MET A N 1
ATOM 876 C CA . MET A 1 118 ? 16.553 -10.925 -30.322 1.00 43.41 118 MET A CA 1
ATOM 877 C C . MET A 1 118 ? 16.385 -11.356 -31.791 1.00 43.41 118 MET A C 1
ATOM 879 O O . MET A 1 118 ? 15.892 -12.440 -32.079 1.00 43.41 118 MET A O 1
ATOM 883 N N . GLY A 1 119 ? 16.769 -10.493 -32.733 1.00 47.19 119 GLY A N 1
ATOM 884 C CA . GLY A 1 119 ? 17.034 -10.895 -34.116 1.00 47.19 119 GLY A CA 1
ATOM 885 C C . GLY A 1 119 ? 15.830 -11.074 -35.044 1.00 47.19 119 GLY A C 1
ATOM 886 O O . GLY A 1 119 ? 15.846 -11.986 -35.863 1.00 47.19 119 GLY A O 1
ATOM 887 N N . GLY A 1 120 ? 14.806 -10.216 -34.981 1.00 46.19 120 GLY A N 1
ATOM 888 C CA . GLY A 1 120 ? 13.839 -10.078 -36.086 1.00 46.19 120 GLY A CA 1
ATOM 889 C C . GLY A 1 120 ? 12.952 -11.298 -36.376 1.00 46.19 120 GLY A C 1
ATOM 890 O O . GLY A 1 120 ? 12.183 -11.276 -37.335 1.00 46.19 120 GLY A O 1
ATOM 891 N N . MET A 1 121 ? 12.996 -12.341 -35.548 1.00 44.25 121 MET A N 1
ATOM 892 C CA . MET A 1 121 ? 12.080 -13.475 -35.627 1.00 44.25 121 MET A CA 1
ATOM 893 C C . MET A 1 121 ? 10.909 -13.264 -34.665 1.00 44.25 121 MET A C 1
ATOM 895 O O . MET A 1 121 ? 10.880 -13.787 -33.561 1.00 44.25 121 MET A O 1
ATOM 899 N N . GLY A 1 122 ? 9.983 -12.416 -35.123 1.00 48.34 122 GLY A N 1
ATOM 900 C CA . GLY A 1 122 ? 8.547 -12.389 -34.822 1.00 48.34 122 GLY A CA 1
ATOM 901 C C . GLY A 1 122 ? 8.058 -12.799 -33.429 1.00 48.34 122 GLY A C 1
ATOM 902 O O . GLY A 1 122 ? 7.914 -13.980 -33.138 1.00 48.34 122 GLY A O 1
ATOM 903 N N . GLY A 1 123 ? 7.621 -11.810 -32.648 1.00 49.16 123 GLY A N 1
ATOM 904 C CA . GLY A 1 123 ? 6.750 -12.034 -31.492 1.00 49.16 123 GLY A CA 1
ATOM 905 C C . GLY A 1 123 ? 6.608 -10.789 -30.625 1.00 49.16 123 GLY A C 1
ATOM 906 O O . GLY A 1 123 ? 7.370 -10.621 -29.685 1.00 49.16 123 GLY A O 1
ATOM 907 N N . GLY A 1 124 ? 5.669 -9.907 -30.978 1.00 56.78 124 GLY A N 1
ATOM 908 C CA . GLY A 1 124 ? 5.425 -8.566 -30.419 1.00 56.78 124 GLY A CA 1
ATOM 909 C C . GLY A 1 124 ? 4.963 -8.477 -28.958 1.00 56.78 124 GLY A C 1
ATOM 910 O O . GLY A 1 124 ? 4.024 -7.744 -28.665 1.00 56.78 124 GLY A O 1
ATOM 911 N N . LEU A 1 125 ? 5.605 -9.195 -28.046 1.00 62.03 125 LEU A N 1
ATOM 912 C CA . LEU A 1 125 ? 5.414 -9.025 -26.610 1.00 62.03 125 LEU A CA 1
ATOM 913 C C . LEU A 1 125 ? 6.297 -7.840 -26.169 1.00 62.03 125 LEU A C 1
ATOM 915 O O . LEU A 1 125 ? 7.520 -7.879 -26.310 1.00 62.03 125 LEU A O 1
ATOM 919 N N . GLY A 1 126 ? 5.660 -6.725 -25.796 1.00 70.69 126 GLY A N 1
ATOM 920 C CA . GLY A 1 126 ? 6.310 -5.436 -25.523 1.00 70.69 126 GLY A CA 1
ATOM 921 C C . GLY A 1 126 ? 7.212 -5.430 -24.277 1.00 70.69 126 GLY A C 1
ATOM 922 O O . GLY A 1 126 ? 7.443 -6.474 -23.673 1.00 70.69 126 GLY A O 1
ATOM 923 N N . PRO A 1 127 ? 7.762 -4.273 -23.878 1.00 80.88 127 PRO A N 1
ATOM 924 C CA . PRO A 1 127 ? 8.841 -4.200 -22.891 1.00 80.88 127 PRO A CA 1
ATOM 925 C C . PRO A 1 127 ? 8.438 -4.727 -21.507 1.00 80.88 127 PRO A C 1
ATOM 927 O O . PRO A 1 127 ? 7.288 -4.571 -21.108 1.00 80.88 127 PRO A O 1
ATOM 930 N N . ALA A 1 128 ? 9.399 -5.262 -20.748 1.00 80.62 128 ALA A N 1
ATOM 931 C CA . ALA A 1 128 ? 9.276 -5.539 -19.309 1.00 80.62 128 ALA A CA 1
ATOM 932 C C . ALA A 1 128 ? 10.140 -4.537 -18.518 1.00 80.62 128 ALA A C 1
ATOM 934 O O . ALA A 1 128 ? 11.348 -4.758 -18.356 1.00 80.62 128 ALA A O 1
ATOM 935 N N . PRO A 1 129 ? 9.579 -3.382 -18.123 1.00 80.31 129 PRO A N 1
ATOM 936 C CA . PRO A 1 129 ? 10.337 -2.308 -17.496 1.00 80.31 129 PRO A CA 1
ATOM 937 C C . PRO A 1 129 ? 10.646 -2.558 -16.019 1.00 80.31 129 PRO A C 1
ATOM 939 O O . PRO A 1 129 ? 10.021 -3.388 -15.375 1.00 80.31 129 PRO A O 1
ATOM 942 N N . TYR A 1 130 ? 11.625 -1.863 -15.450 1.00 78.31 130 TYR A N 1
ATOM 943 C CA . TYR A 1 130 ? 11.848 -1.959 -14.005 1.00 78.31 130 TYR A CA 1
ATOM 944 C C . TYR A 1 130 ? 10.790 -1.149 -13.250 1.00 78.31 130 TYR A C 1
ATOM 946 O O . TYR A 1 130 ? 10.289 -0.145 -13.757 1.00 78.31 130 TYR A O 1
ATOM 954 N N . SER A 1 131 ? 10.425 -1.562 -12.035 1.00 74.94 131 SER A N 1
ATOM 955 C CA . SER A 1 131 ? 9.562 -0.721 -11.202 1.00 74.94 131 SER A CA 1
ATOM 956 C C . SER A 1 131 ? 10.307 0.559 -10.809 1.00 74.94 131 SER A C 1
ATOM 958 O O . SER A 1 131 ? 11.532 0.613 -10.802 1.00 74.94 131 SER A O 1
ATOM 960 N N . SER A 1 132 ? 9.588 1.619 -10.460 1.00 71.19 132 SER A N 1
ATOM 961 C CA . SER A 1 132 ? 10.215 2.858 -9.979 1.00 71.19 132 SER A CA 1
ATOM 962 C C . SER A 1 132 ? 10.806 2.734 -8.578 1.00 71.19 132 SER A C 1
ATOM 964 O O . SER A 1 132 ? 11.504 3.643 -8.143 1.00 71.19 132 SER A O 1
ATOM 966 N N . SER A 1 133 ? 10.538 1.616 -7.901 1.00 67.62 133 SER A N 1
ATOM 967 C CA . SER A 1 133 ? 11.160 1.238 -6.631 1.00 67.62 133 SER A CA 1
ATOM 968 C C . SER A 1 133 ? 12.396 0.355 -6.825 1.00 67.62 133 SER A C 1
ATOM 970 O O . SER A 1 133 ? 13.019 -0.035 -5.845 1.00 67.62 133 SER A O 1
ATOM 972 N N . TYR A 1 134 ? 12.761 0.044 -8.073 1.00 67.00 134 TYR A N 1
ATOM 973 C CA . TYR A 1 134 ? 14.014 -0.610 -8.413 1.00 67.00 134 TYR A CA 1
ATOM 974 C C . TYR A 1 134 ? 15.159 0.354 -8.064 1.00 67.00 134 TYR A C 1
ATOM 976 O O . TYR A 1 134 ? 15.300 1.391 -8.714 1.00 67.00 134 TYR A O 1
ATOM 984 N N . GLY A 1 135 ? 15.921 0.076 -7.003 1.00 59.03 135 GLY A N 1
ATOM 985 C CA . GLY A 1 135 ? 17.030 0.936 -6.573 1.00 59.03 135 GLY A CA 1
ATOM 986 C C . GLY A 1 135 ? 18.020 1.240 -7.704 1.00 59.03 135 GLY A C 1
ATOM 987 O O . GLY A 1 135 ? 18.211 0.432 -8.609 1.00 59.03 135 GLY A O 1
ATOM 988 N N . ASP A 1 136 ? 18.681 2.397 -7.657 1.00 56.06 136 ASP A N 1
ATOM 989 C CA . ASP A 1 136 ? 19.802 2.743 -8.556 1.00 56.06 136 ASP A CA 1
ATOM 990 C C . ASP A 1 136 ? 21.084 1.986 -8.149 1.00 56.06 136 ASP A C 1
ATOM 992 O O . ASP A 1 136 ? 22.100 2.566 -7.771 1.00 56.06 136 ASP A O 1
ATOM 996 N N . VAL A 1 137 ? 21.000 0.656 -8.145 1.00 59.41 137 VAL A N 1
ATOM 997 C CA . VAL A 1 137 ? 22.137 -0.232 -7.915 1.00 59.41 137 VAL A CA 1
ATOM 998 C C . VAL A 1 137 ? 22.879 -0.468 -9.227 1.00 59.41 137 VAL A C 1
ATOM 1000 O O . VAL A 1 137 ? 22.297 -0.484 -10.317 1.00 59.41 137 VAL A O 1
ATOM 1003 N N . SER A 1 138 ? 24.191 -0.683 -9.128 1.00 59.94 138 SER A N 1
ATOM 1004 C CA . SER A 1 138 ? 25.027 -1.027 -10.283 1.00 59.94 138 SER A CA 1
ATOM 1005 C C . SER A 1 138 ? 24.633 -2.367 -10.918 1.00 59.94 138 SER A C 1
ATOM 1007 O O . SER A 1 138 ? 24.881 -2.565 -12.108 1.00 59.94 138 SER A O 1
ATOM 1009 N N . ASP A 1 139 ? 23.983 -3.259 -10.161 1.00 65.44 139 ASP A N 1
ATOM 1010 C CA . ASP A 1 139 ? 23.464 -4.537 -10.643 1.00 65.44 139 ASP A CA 1
ATOM 1011 C C . ASP A 1 139 ? 21.935 -4.520 -10.750 1.00 65.44 139 ASP A C 1
ATOM 1013 O O . ASP A 1 139 ? 21.209 -4.938 -9.846 1.00 65.44 139 ASP A O 1
ATOM 1017 N N . ARG A 1 140 ? 21.453 -4.064 -11.914 1.00 64.31 140 ARG A N 1
ATOM 1018 C CA . ARG A 1 140 ? 20.019 -3.966 -12.215 1.00 64.31 140 ARG A CA 1
ATOM 1019 C C . ARG A 1 140 ? 19.285 -5.310 -12.342 1.00 64.31 140 ARG A C 1
ATOM 1021 O O . ARG A 1 140 ? 18.072 -5.358 -12.531 1.00 64.31 140 ARG A O 1
ATOM 1028 N N . LEU A 1 141 ? 19.999 -6.422 -12.296 1.00 65.81 141 LEU A N 1
ATOM 1029 C CA . LEU A 1 141 ? 19.379 -7.739 -12.325 1.00 65.81 141 LEU A CA 1
ATOM 1030 C C . LEU A 1 141 ? 19.269 -8.290 -10.908 1.00 65.81 141 LEU A C 1
ATOM 1032 O O . LEU A 1 141 ? 18.273 -8.942 -10.596 1.00 65.81 141 LEU A O 1
ATOM 1036 N N . ALA A 1 142 ? 20.224 -7.969 -10.033 1.00 65.75 142 ALA A N 1
ATOM 1037 C CA . ALA A 1 142 ? 20.237 -8.463 -8.665 1.00 65.75 142 ALA A CA 1
ATOM 1038 C C . ALA A 1 142 ? 18.916 -8.205 -7.933 1.00 65.75 142 ALA A C 1
ATOM 1040 O O . ALA A 1 142 ? 18.411 -9.124 -7.298 1.00 65.75 142 ALA A O 1
ATOM 1041 N N . SER A 1 143 ? 18.293 -7.030 -8.062 1.00 64.44 143 SER A N 1
ATOM 1042 C CA . SER A 1 143 ? 17.046 -6.793 -7.317 1.00 64.44 143 SER A CA 1
ATOM 1043 C C . SER A 1 143 ? 15.817 -7.557 -7.800 1.00 64.44 143 SER A C 1
ATOM 1045 O O . SER A 1 143 ? 14.919 -7.817 -6.998 1.00 64.44 143 SER A O 1
ATOM 1047 N N . ALA A 1 144 ? 15.794 -7.960 -9.072 1.00 64.69 144 ALA A N 1
ATOM 1048 C CA . ALA A 1 144 ? 14.731 -8.799 -9.612 1.00 64.69 144 ALA A CA 1
ATOM 1049 C C . ALA A 1 144 ? 14.931 -10.274 -9.225 1.00 64.69 144 ALA A C 1
ATOM 1051 O O . ALA A 1 144 ? 13.959 -10.990 -9.002 1.00 64.69 144 ALA A O 1
ATOM 1052 N N . TRP A 1 145 ? 16.185 -10.729 -9.137 1.00 65.38 145 TRP A N 1
ATOM 1053 C CA . TRP A 1 145 ? 16.518 -12.143 -8.922 1.00 65.38 145 TRP A CA 1
ATOM 1054 C C . TRP A 1 145 ? 16.807 -12.515 -7.471 1.00 65.38 145 TRP A C 1
ATOM 1056 O O . TRP A 1 145 ? 16.644 -13.671 -7.090 1.00 65.38 145 TRP A O 1
ATOM 1066 N N . LEU A 1 146 ? 17.258 -11.558 -6.667 1.00 68.31 146 LEU A N 1
ATOM 1067 C CA . LEU A 1 146 ? 17.695 -11.764 -5.293 1.00 68.31 146 LEU A CA 1
ATOM 1068 C C . LEU A 1 146 ? 16.927 -10.827 -4.358 1.00 68.31 146 LEU A C 1
ATOM 1070 O O . LEU A 1 146 ? 17.547 -10.027 -3.664 1.00 68.31 146 LEU A O 1
ATOM 1074 N N . PRO A 1 147 ? 15.585 -10.892 -4.300 1.00 63.06 147 PRO A N 1
ATOM 1075 C CA . PRO A 1 147 ? 14.800 -9.877 -3.608 1.00 63.06 147 PRO A CA 1
ATOM 1076 C C . PRO A 1 147 ? 15.139 -9.724 -2.118 1.00 63.06 147 PRO A C 1
ATOM 1078 O O . PRO A 1 147 ? 14.884 -8.666 -1.552 1.00 63.06 147 PRO A O 1
ATOM 1081 N N . LEU A 1 148 ? 15.748 -10.757 -1.525 1.00 68.12 148 LEU A N 1
ATOM 1082 C CA . LEU A 1 148 ? 16.178 -10.839 -0.128 1.00 68.12 148 LEU A CA 1
ATOM 1083 C C . LEU A 1 148 ? 17.698 -10.693 0.069 1.00 68.12 148 LEU A C 1
ATOM 1085 O O . LEU A 1 148 ? 18.198 -10.943 1.165 1.00 68.12 148 LEU A O 1
ATOM 1089 N N . ALA A 1 149 ? 18.459 -10.356 -0.977 1.00 67.38 149 ALA A N 1
ATOM 1090 C CA . ALA A 1 149 ? 19.869 -10.019 -0.814 1.00 67.38 149 ALA A CA 1
ATOM 1091 C C . ALA A 1 149 ? 20.036 -8.674 -0.092 1.00 67.38 149 ALA A C 1
ATOM 1093 O O . ALA A 1 149 ? 19.067 -7.961 0.169 1.00 67.38 149 ALA A O 1
ATOM 1094 N N . GLY A 1 150 ? 21.286 -8.341 0.241 1.00 66.19 150 GLY A N 1
ATOM 1095 C CA . GLY A 1 150 ? 21.625 -7.070 0.871 1.00 66.19 150 GLY A CA 1
ATOM 1096 C C . GLY A 1 150 ? 20.978 -5.901 0.133 1.00 66.19 150 GLY A C 1
ATOM 1097 O O . GLY A 1 150 ? 21.099 -5.760 -1.081 1.00 66.19 150 GLY A O 1
ATOM 1098 N N . VAL A 1 151 ? 20.255 -5.079 0.878 1.00 63.09 151 VAL A N 1
ATOM 1099 C CA . VAL A 1 151 ? 19.598 -3.838 0.444 1.00 63.09 151 VAL A CA 1
ATOM 1100 C C . VAL A 1 151 ? 20.522 -2.885 -0.331 1.00 63.09 151 VAL A C 1
ATOM 1102 O O . VAL A 1 151 ? 20.052 -2.118 -1.164 1.00 63.09 151 VAL A O 1
ATOM 1105 N N . ASP A 1 152 ? 21.833 -2.953 -0.101 1.00 62.47 152 ASP A N 1
ATOM 1106 C CA . ASP A 1 152 ? 22.883 -2.250 -0.842 1.00 62.47 152 ASP A CA 1
ATOM 1107 C C . ASP A 1 152 ? 23.100 -2.811 -2.258 1.00 62.47 152 ASP A C 1
ATOM 1109 O O . ASP A 1 152 ? 23.437 -2.064 -3.175 1.00 62.47 152 ASP A O 1
ATOM 1113 N N . LEU A 1 153 ? 22.874 -4.114 -2.444 1.00 62.28 153 LEU A N 1
ATOM 1114 C CA . LEU A 1 153 ? 22.952 -4.816 -3.722 1.00 62.28 153 LEU A CA 1
ATOM 1115 C C . LEU A 1 153 ? 21.648 -4.731 -4.519 1.00 62.28 153 LEU A C 1
ATOM 1117 O O . LEU A 1 153 ? 21.694 -4.671 -5.745 1.00 62.28 153 LEU A O 1
ATOM 1121 N N . VAL A 1 154 ? 20.495 -4.755 -3.848 1.00 61.84 154 VAL A N 1
ATOM 1122 C CA . VAL A 1 154 ? 19.194 -4.857 -4.527 1.00 61.84 154 VAL A CA 1
ATOM 1123 C C . VAL A 1 154 ? 18.345 -3.599 -4.453 1.00 61.84 154 VAL A C 1
ATOM 1125 O O . VAL A 1 154 ? 17.431 -3.427 -5.247 1.00 61.84 154 VAL A O 1
ATOM 1128 N N . GLY A 1 155 ? 18.603 -2.688 -3.520 1.00 58.75 155 GLY A N 1
ATOM 1129 C CA . GLY A 1 155 ? 17.770 -1.494 -3.351 1.00 58.75 155 GLY A CA 1
ATOM 1130 C C . GLY A 1 155 ? 16.308 -1.792 -2.982 1.00 58.75 155 GLY A C 1
ATOM 1131 O O . GLY A 1 155 ? 15.491 -0.877 -2.912 1.00 58.75 155 GLY A O 1
ATOM 1132 N N . ASN A 1 156 ? 15.970 -3.058 -2.719 1.00 59.59 156 ASN A N 1
ATOM 1133 C CA . ASN A 1 156 ? 14.669 -3.490 -2.235 1.00 59.59 156 ASN A CA 1
ATOM 1134 C C . ASN A 1 156 ? 14.594 -3.149 -0.748 1.00 59.59 156 ASN A C 1
ATOM 1136 O O . ASN A 1 156 ? 14.983 -3.942 0.100 1.00 59.59 156 ASN A O 1
ATOM 1140 N N . GLY A 1 157 ? 14.171 -1.932 -0.420 1.00 53.78 157 GLY A N 1
ATOM 1141 C CA . GLY A 1 157 ? 14.083 -1.534 0.985 1.00 53.78 157 GLY A CA 1
ATOM 1142 C C . GLY A 1 157 ? 13.446 -0.178 1.240 1.00 53.78 157 GLY A C 1
ATOM 1143 O O . GLY A 1 157 ? 12.801 -0.007 2.262 1.00 53.78 157 GLY A O 1
ATOM 1144 N N . THR A 1 158 ? 13.543 0.783 0.322 1.00 57.69 158 THR A N 1
ATOM 1145 C CA . THR A 1 158 ? 13.061 2.156 0.583 1.00 57.69 158 THR A CA 1
ATOM 1146 C C . THR A 1 158 ? 11.945 2.623 -0.323 1.00 57.69 158 THR A C 1
ATOM 1148 O O . THR A 1 158 ? 11.786 3.831 -0.474 1.00 57.69 158 THR A O 1
ATOM 1151 N N . GLY A 1 159 ? 11.183 1.681 -0.898 1.00 68.88 159 GLY A N 1
ATOM 1152 C CA . GLY A 1 159 ? 10.139 1.910 -1.906 1.00 68.88 159 GLY A CA 1
ATOM 1153 C C . GLY A 1 159 ? 9.503 3.300 -1.831 1.00 68.88 159 GLY A C 1
ATOM 1154 O O . GLY A 1 159 ? 9.087 3.741 -0.763 1.00 68.88 159 GLY A O 1
ATOM 1155 N N . ASN A 1 160 ? 9.472 4.019 -2.953 1.00 78.69 160 ASN A N 1
ATOM 1156 C CA . ASN A 1 160 ? 9.083 5.427 -2.963 1.00 78.69 160 ASN A CA 1
ATOM 1157 C C . ASN A 1 160 ? 7.566 5.558 -2.738 1.00 78.69 160 ASN A C 1
ATOM 1159 O O . ASN A 1 160 ? 6.784 5.164 -3.610 1.00 78.69 160 ASN A O 1
ATOM 1163 N N . PRO A 1 161 ? 7.117 6.158 -1.622 1.00 81.38 161 PRO A N 1
ATOM 1164 C CA . PRO A 1 161 ? 5.700 6.201 -1.304 1.00 81.38 161 PRO A CA 1
ATOM 1165 C C . PRO A 1 161 ? 4.947 7.141 -2.259 1.00 81.38 161 PRO A C 1
ATOM 1167 O O . PRO A 1 161 ? 3.756 6.952 -2.480 1.00 81.38 161 PRO A O 1
ATOM 1170 N N . ASN A 1 162 ? 5.637 8.075 -2.923 1.00 84.88 162 ASN A N 1
ATOM 1171 C CA . ASN A 1 162 ? 5.063 8.972 -3.934 1.00 84.88 162 ASN A CA 1
ATOM 1172 C C . ASN A 1 162 ? 4.895 8.314 -5.315 1.00 84.88 162 ASN A C 1
ATOM 1174 O O . ASN A 1 162 ? 4.799 9.015 -6.319 1.00 84.88 162 ASN A O 1
ATOM 1178 N N . ARG A 1 163 ? 4.974 6.984 -5.405 1.00 86.56 163 ARG A N 1
ATOM 1179 C CA . ARG A 1 163 ? 4.914 6.239 -6.673 1.00 86.56 163 ARG A CA 1
ATOM 1180 C C . ARG A 1 163 ? 4.081 4.968 -6.595 1.00 86.56 163 ARG A C 1
ATOM 1182 O O . ARG A 1 163 ? 4.154 4.127 -7.494 1.00 86.56 163 ARG A O 1
ATOM 1189 N N . VAL A 1 164 ? 3.346 4.806 -5.498 1.00 90.38 164 VAL A N 1
ATOM 1190 C CA . VAL A 1 164 ? 2.553 3.614 -5.236 1.00 90.38 164 VAL A CA 1
ATOM 1191 C C . VAL A 1 164 ? 1.152 3.982 -4.767 1.00 90.38 164 VAL A C 1
ATOM 1193 O O . VAL A 1 164 ? 0.961 4.876 -3.931 1.00 90.38 164 VAL A O 1
ATOM 1196 N N . TYR A 1 165 ? 0.202 3.232 -5.304 1.00 93.62 165 TYR A N 1
ATOM 1197 C CA . TYR A 1 165 ? -1.178 3.108 -4.867 1.00 93.62 165 TYR A CA 1
ATOM 1198 C C . TYR A 1 165 ? -1.328 1.704 -4.339 1.00 93.62 165 TYR A C 1
ATOM 1200 O O . TYR A 1 165 ? -0.833 0.779 -4.974 1.00 93.62 165 TYR A O 1
ATOM 1208 N N . ILE A 1 166 ? -1.986 1.523 -3.211 1.00 95.88 166 ILE A N 1
ATOM 1209 C CA . ILE A 1 166 ? -2.097 0.204 -2.605 1.00 95.88 166 ILE A CA 1
ATOM 1210 C C . ILE A 1 166 ? -3.387 0.113 -1.812 1.00 95.88 166 ILE A C 1
ATOM 1212 O O . ILE A 1 166 ? -3.751 1.026 -1.074 1.00 95.88 166 ILE A O 1
ATOM 1216 N N . ARG A 1 167 ? -4.070 -1.011 -1.965 1.00 97.56 167 ARG A N 1
ATOM 1217 C CA . ARG A 1 167 ? -5.182 -1.433 -1.137 1.00 97.56 167 ARG A CA 1
ATOM 1218 C C . ARG A 1 167 ? -4.906 -2.852 -0.686 1.00 97.56 167 ARG A C 1
ATOM 1220 O O . ARG A 1 167 ? -4.823 -3.752 -1.510 1.00 97.56 167 ARG A O 1
ATOM 1227 N N . GLN A 1 168 ? -4.758 -3.039 0.612 1.00 98.12 168 GLN A N 1
ATOM 1228 C CA . GLN A 1 168 ? -4.617 -4.354 1.218 1.00 98.12 168 GLN A CA 1
ATOM 1229 C C . GLN A 1 168 ? -5.808 -4.597 2.130 1.00 98.12 168 GLN A C 1
ATOM 1231 O O . GLN A 1 168 ? -6.167 -3.718 2.913 1.00 98.12 168 GLN A O 1
ATOM 1236 N N . ILE A 1 169 ? -6.389 -5.785 2.041 1.00 98.06 169 ILE A N 1
ATOM 1237 C CA . ILE A 1 169 ? -7.466 -6.256 2.899 1.00 98.06 169 ILE A CA 1
ATOM 1238 C C . ILE A 1 169 ? -6.985 -7.536 3.573 1.00 98.06 169 ILE A C 1
ATOM 1240 O O . ILE A 1 169 ? -6.582 -8.479 2.897 1.00 98.06 169 ILE A O 1
ATOM 1244 N N . ASN A 1 170 ? -7.052 -7.552 4.900 1.00 97.81 170 ASN A N 1
ATOM 1245 C CA . ASN A 1 170 ? -6.938 -8.762 5.699 1.00 97.81 170 ASN A CA 1
ATOM 1246 C C . ASN A 1 170 ? -8.309 -9.010 6.323 1.00 97.81 170 ASN A C 1
ATOM 1248 O O . ASN A 1 170 ? -8.851 -8.134 6.998 1.00 97.81 170 ASN A O 1
ATOM 1252 N N . ASN A 1 171 ? -8.870 -10.182 6.108 1.00 96.62 171 ASN A N 1
ATOM 1253 C CA . ASN A 1 171 ? -10.152 -10.589 6.632 1.00 96.62 171 ASN A CA 1
ATOM 1254 C C . ASN A 1 171 ? -9.995 -11.962 7.276 1.00 96.62 171 ASN A C 1
ATOM 1256 O O . ASN A 1 171 ? -9.431 -12.869 6.685 1.00 96.62 171 ASN A O 1
ATOM 1260 N N . ASP A 1 172 ? -10.483 -12.113 8.493 1.00 95.88 172 ASP A N 1
ATOM 1261 C CA . ASP A 1 172 ? -10.612 -13.402 9.149 1.00 95.88 172 ASP A CA 1
ATOM 1262 C C . ASP A 1 172 ? -11.979 -13.477 9.850 1.00 95.88 172 ASP A C 1
ATOM 1264 O O . ASP A 1 172 ? -12.829 -12.591 9.723 1.00 95.88 172 ASP A O 1
ATOM 1268 N N . ALA A 1 173 ? -12.232 -14.558 10.588 1.00 96.25 173 ALA A N 1
ATOM 1269 C CA . ALA A 1 173 ? -13.522 -14.769 11.246 1.00 96.25 173 ALA A CA 1
ATOM 1270 C C . ALA A 1 173 ? -13.886 -13.697 12.298 1.00 96.25 173 ALA A C 1
ATOM 1272 O O . ALA A 1 173 ? -15.064 -13.547 12.629 1.00 96.25 173 ALA A O 1
ATOM 1273 N N . GLN A 1 174 ? -12.901 -12.990 12.853 1.00 96.81 174 GLN A N 1
ATOM 1274 C CA . GLN A 1 174 ? -13.043 -12.051 13.966 1.00 96.81 174 GLN A CA 1
ATOM 1275 C C . GLN A 1 174 ? -12.521 -10.647 13.638 1.00 96.81 174 GLN A C 1
ATOM 1277 O O . GLN A 1 174 ? -12.744 -9.726 14.419 1.00 96.81 174 GLN A O 1
ATOM 1282 N N . MET A 1 175 ? -11.840 -10.441 12.518 1.00 97.56 175 MET A N 1
ATOM 1283 C CA . MET A 1 175 ? -11.174 -9.193 12.183 1.00 97.56 175 MET A CA 1
ATOM 1284 C C . MET A 1 175 ? -11.301 -8.884 10.695 1.00 97.56 175 MET A C 1
ATOM 1286 O O . MET A 1 175 ? -11.053 -9.723 9.841 1.00 97.56 175 MET A O 1
ATOM 1290 N N . THR A 1 176 ? -11.578 -7.623 10.384 1.00 98.00 176 THR A N 1
ATOM 1291 C CA . THR A 1 176 ? -11.354 -7.064 9.051 1.00 98.00 176 THR A CA 1
ATOM 1292 C C . THR A 1 176 ? -10.435 -5.861 9.190 1.00 98.00 176 THR A C 1
ATOM 1294 O O . THR A 1 176 ? -10.711 -4.972 9.991 1.00 98.00 176 THR A O 1
ATOM 1297 N N . GLN A 1 177 ? -9.352 -5.812 8.425 1.00 98.38 177 GLN A N 1
ATOM 1298 C CA . GLN A 1 177 ? -8.409 -4.702 8.369 1.00 98.38 177 GLN A CA 1
ATOM 1299 C C . GLN A 1 177 ? -8.205 -4.276 6.916 1.00 98.38 177 GLN A C 1
ATOM 1301 O O . GLN A 1 177 ? -8.024 -5.114 6.039 1.00 98.38 177 GLN A O 1
ATOM 1306 N N . GLU A 1 178 ? -8.179 -2.970 6.672 1.00 98.25 178 GLU A N 1
ATOM 1307 C CA . GLU A 1 178 ? -7.865 -2.383 5.376 1.00 98.25 178 GLU A CA 1
ATOM 1308 C C . GLU A 1 178 ? -6.737 -1.358 5.511 1.00 98.25 178 GLU A C 1
ATOM 1310 O O . GLU A 1 178 ? -6.784 -0.468 6.361 1.00 98.25 178 GLU A O 1
ATOM 1315 N N . PHE A 1 179 ? -5.740 -1.460 4.636 1.00 97.69 179 PHE A N 1
ATOM 1316 C CA . PHE A 1 179 ? -4.751 -0.418 4.376 1.00 97.69 179 PHE A CA 1
ATOM 1317 C C . PHE A 1 179 ? -5.039 0.178 3.001 1.00 97.69 179 PHE A C 1
ATOM 1319 O O . PHE A 1 179 ? -5.018 -0.547 2.009 1.00 97.69 179 PHE A O 1
ATOM 1326 N N . LEU A 1 180 ? -5.281 1.485 2.924 1.00 96.62 180 LEU A N 1
ATOM 1327 C CA . LEU A 1 180 ? -5.624 2.175 1.683 1.00 96.62 180 LEU A CA 1
ATOM 1328 C C . LEU A 1 180 ? -4.717 3.381 1.447 1.00 96.62 180 LEU A C 1
ATOM 1330 O O . LEU A 1 180 ? -4.705 4.329 2.227 1.00 96.62 180 LEU A O 1
ATOM 1334 N N . LYS A 1 181 ? -4.026 3.386 0.312 1.00 94.69 181 LYS A N 1
ATOM 1335 C CA . LYS A 1 181 ? -3.296 4.521 -0.249 1.00 94.69 181 LYS A CA 1
ATOM 1336 C C . LYS A 1 181 ? -3.741 4.709 -1.694 1.00 94.69 181 LYS A C 1
ATOM 1338 O O . LYS A 1 181 ? -3.252 4.050 -2.604 1.00 94.69 181 LYS A O 1
ATOM 1343 N N . ASP A 1 182 ? -4.694 5.600 -1.888 1.00 94.06 182 ASP A N 1
ATOM 1344 C CA . ASP A 1 182 ? -5.393 5.845 -3.152 1.00 94.06 182 ASP A CA 1
ATOM 1345 C C . ASP A 1 182 ? -4.849 7.058 -3.927 1.00 94.06 182 ASP A C 1
ATOM 1347 O O . ASP A 1 182 ? -5.298 7.361 -5.034 1.00 94.06 182 ASP A O 1
ATOM 1351 N N . THR A 1 183 ? -3.842 7.734 -3.376 1.00 91.06 183 THR A N 1
ATOM 1352 C CA . THR A 1 183 ? -3.148 8.860 -4.007 1.00 91.06 183 THR A CA 1
ATOM 1353 C C . THR A 1 183 ? -1.651 8.767 -3.747 1.00 91.06 183 THR A C 1
ATOM 1355 O O . THR A 1 183 ? -1.217 8.276 -2.704 1.00 91.06 183 THR A O 1
ATOM 1358 N N . GLU A 1 184 ? -0.830 9.257 -4.671 1.00 88.19 184 GLU A N 1
ATOM 1359 C CA . GLU A 1 184 ? 0.617 9.332 -4.461 1.00 88.19 184 GLU A CA 1
ATOM 1360 C C . GLU A 1 184 ? 1.032 10.405 -3.463 1.00 88.19 184 GLU A C 1
ATOM 1362 O O . GLU A 1 184 ? 1.998 10.207 -2.734 1.00 88.19 184 GLU A O 1
ATOM 1367 N N . ALA A 1 185 ? 0.323 11.534 -3.450 1.00 87.94 185 ALA A N 1
ATOM 1368 C CA . ALA A 1 185 ? 0.711 12.705 -2.676 1.00 87.94 185 ALA A CA 1
ATOM 1369 C C . ALA A 1 185 ? 0.453 12.543 -1.174 1.00 87.94 185 ALA A C 1
ATOM 1371 O O . ALA A 1 185 ? 1.124 13.200 -0.372 1.00 87.94 185 ALA A O 1
ATOM 1372 N N . ASN A 1 186 ? -0.504 11.693 -0.795 1.00 89.44 186 ASN A N 1
ATOM 1373 C CA . ASN A 1 186 ? -0.982 11.575 0.572 1.00 89.44 186 ASN A CA 1
ATOM 1374 C C . ASN A 1 186 ? -0.587 10.239 1.213 1.00 89.44 186 ASN A C 1
ATOM 1376 O O . ASN A 1 186 ? -0.374 9.212 0.562 1.00 89.44 186 ASN A O 1
ATOM 1380 N N . LYS A 1 187 ? -0.506 10.275 2.542 1.00 89.69 187 LYS A N 1
ATOM 1381 C CA . LYS A 1 187 ? -0.296 9.105 3.402 1.00 89.69 187 LYS A CA 1
ATOM 1382 C C . LYS A 1 187 ? -1.532 8.182 3.391 1.00 89.69 187 LYS A C 1
ATOM 1384 O O . LYS A 1 187 ? -2.603 8.623 2.984 1.00 89.69 187 LYS A O 1
ATOM 1389 N N . PRO A 1 188 ? -1.410 6.912 3.819 1.00 93.12 188 PRO A N 1
ATOM 1390 C CA . PRO A 1 188 ? -2.520 5.960 3.783 1.00 93.12 188 PRO A CA 1
ATOM 1391 C C . PRO A 1 188 ? -3.588 6.224 4.859 1.00 93.12 188 PRO A C 1
ATOM 1393 O O . PRO A 1 188 ? -3.362 6.945 5.831 1.00 93.12 188 PRO A O 1
ATOM 1396 N N . ARG A 1 189 ? -4.735 5.560 4.714 1.00 94.69 189 ARG A N 1
ATOM 1397 C CA . ARG A 1 189 ? -5.717 5.307 5.771 1.00 94.69 189 ARG A CA 1
ATOM 1398 C C . ARG A 1 189 ? -5.650 3.841 6.182 1.00 94.69 189 ARG A C 1
ATOM 1400 O O . ARG A 1 189 ? -5.514 2.968 5.328 1.00 94.69 189 ARG A O 1
ATOM 1407 N N . ILE A 1 190 ? -5.766 3.576 7.475 1.00 96.44 190 ILE A N 1
ATOM 1408 C CA . ILE A 1 190 ? -5.812 2.229 8.038 1.00 96.44 190 ILE A CA 1
ATOM 1409 C C . ILE A 1 190 ? -7.115 2.097 8.807 1.00 96.44 190 ILE A C 1
ATOM 1411 O O . ILE A 1 190 ? -7.344 2.848 9.751 1.00 96.44 190 ILE A O 1
ATOM 1415 N N . THR A 1 191 ? -7.953 1.141 8.426 1.00 98.00 191 THR A N 1
ATOM 1416 C CA . THR A 1 191 ? -9.153 0.791 9.190 1.00 98.00 191 THR A CA 1
ATOM 1417 C C . THR A 1 191 ? -9.046 -0.636 9.689 1.00 98.00 191 THR A C 1
ATOM 1419 O O . THR A 1 191 ? -8.470 -1.493 9.025 1.00 98.00 191 THR A O 1
ATOM 1422 N N . GLN A 1 192 ? -9.572 -0.898 10.876 1.00 98.19 192 GLN A N 1
ATOM 1423 C CA . GLN A 1 192 ? -9.648 -2.232 11.442 1.00 98.19 192 GLN A CA 1
ATOM 1424 C C . GLN A 1 192 ? -10.909 -2.354 12.286 1.00 98.19 192 GLN A C 1
ATOM 1426 O O . GLN A 1 192 ? -11.255 -1.463 13.056 1.00 98.19 192 GLN A O 1
ATOM 1431 N N . VAL A 1 193 ? -11.593 -3.478 12.153 1.00 98.00 193 VAL A N 1
ATOM 1432 C CA . VAL A 1 193 ? -12.739 -3.848 12.971 1.00 98.00 193 VAL A CA 1
ATOM 1433 C C . VAL A 1 193 ? -12.469 -5.231 13.530 1.00 98.00 193 VAL A C 1
ATOM 1435 O O . VAL A 1 193 ? -12.296 -6.172 12.765 1.00 98.00 193 VAL A O 1
ATOM 1438 N N . ILE A 1 194 ? -12.457 -5.354 14.853 1.00 97.88 194 ILE A N 1
ATOM 1439 C CA . ILE A 1 194 ? -12.406 -6.630 15.565 1.00 97.88 194 ILE A CA 1
ATOM 1440 C C . ILE A 1 194 ? -13.793 -6.895 16.144 1.00 97.88 194 ILE A C 1
ATOM 1442 O O . ILE A 1 194 ? -14.361 -6.036 16.817 1.00 97.88 194 ILE A O 1
ATOM 1446 N N . LYS A 1 195 ? -14.332 -8.087 15.906 1.00 96.94 195 LYS A N 1
ATOM 1447 C CA . LYS A 1 195 ? -15.577 -8.609 16.464 1.00 96.94 195 LYS A CA 1
ATOM 1448 C C . LYS A 1 195 ? -15.310 -9.977 17.071 1.00 96.94 195 LYS A C 1
ATOM 1450 O O . LYS A 1 195 ? -15.105 -10.949 16.353 1.00 96.94 195 LYS A O 1
ATOM 1455 N N . ASP A 1 196 ? -15.376 -10.052 18.393 1.00 97.00 196 ASP A N 1
ATOM 1456 C CA . ASP A 1 196 ? -15.240 -11.309 19.124 1.00 97.00 196 ASP A CA 1
ATOM 1457 C C . ASP A 1 196 ? -16.385 -11.466 20.131 1.00 97.00 196 ASP A C 1
ATOM 1459 O O . ASP A 1 196 ? -16.416 -10.843 21.194 1.00 97.00 196 ASP A O 1
ATOM 1463 N N . GLY A 1 197 ? -17.390 -12.262 19.761 1.00 95.75 197 GLY A N 1
ATOM 1464 C CA . GLY A 1 197 ? -18.602 -12.436 20.556 1.00 95.75 197 GLY A CA 1
ATOM 1465 C C . GLY A 1 197 ? -19.344 -11.115 20.775 1.00 95.75 197 GLY A C 1
ATOM 1466 O O . GLY A 1 197 ? -19.919 -10.551 19.847 1.00 95.75 197 GLY A O 1
ATOM 1467 N N . THR A 1 198 ? -19.369 -10.641 22.021 1.00 96.44 198 THR A N 1
ATOM 1468 C CA . THR A 1 198 ? -20.025 -9.381 22.402 1.00 96.44 198 THR A CA 1
ATOM 1469 C C . THR A 1 198 ? -19.094 -8.173 22.339 1.00 96.44 198 THR A C 1
ATOM 1471 O O . THR A 1 198 ? -19.564 -7.042 22.456 1.00 96.44 198 THR A O 1
ATOM 1474 N N . PHE A 1 199 ? -17.793 -8.398 22.155 1.00 96.69 199 PHE A N 1
ATOM 1475 C CA . PHE A 1 199 ? -16.791 -7.356 22.012 1.00 96.69 199 PHE A CA 1
ATOM 1476 C C . PHE A 1 199 ? -16.734 -6.876 20.560 1.00 96.69 199 PHE A C 1
ATOM 1478 O O . PHE A 1 199 ? -16.675 -7.672 19.621 1.00 96.69 199 PHE A O 1
ATOM 1485 N N . THR A 1 200 ? -16.741 -5.561 20.360 1.00 97.44 200 THR A N 1
ATOM 1486 C CA . THR A 1 200 ? -16.441 -4.943 19.066 1.00 97.44 200 THR A CA 1
ATOM 1487 C C . THR A 1 200 ? -15.521 -3.754 19.273 1.00 97.44 200 THR A C 1
ATOM 1489 O O . THR A 1 200 ? -15.846 -2.857 20.053 1.00 97.44 200 THR A O 1
ATOM 1492 N N . SER A 1 201 ? -14.401 -3.736 18.556 1.00 97.12 201 SER A N 1
ATOM 1493 C CA . SER A 1 201 ? -13.468 -2.614 18.514 1.00 97.12 201 SER A CA 1
ATOM 1494 C C . SER A 1 201 ? -13.300 -2.139 17.079 1.00 97.12 201 SER A C 1
ATOM 1496 O O . SER A 1 201 ? -13.085 -2.949 16.179 1.00 97.12 201 SER A O 1
ATOM 1498 N N . THR A 1 202 ? -13.412 -0.833 16.877 1.00 97.00 202 THR A N 1
ATOM 1499 C CA . THR A 1 202 ? -13.177 -0.175 15.596 1.00 97.00 202 THR A CA 1
ATOM 1500 C C . THR A 1 202 ? -12.001 0.767 15.753 1.00 97.00 202 THR A C 1
ATOM 1502 O O . THR A 1 202 ? -11.991 1.609 16.645 1.00 97.00 202 THR A O 1
ATOM 1505 N N . PHE A 1 203 ? -11.039 0.640 14.856 1.00 96.50 203 PHE A N 1
ATOM 1506 C CA . PHE A 1 203 ? -9.884 1.501 14.719 1.00 96.50 203 PHE A CA 1
ATOM 1507 C C . PHE A 1 203 ? -9.914 2.134 13.327 1.00 96.50 203 PHE A C 1
ATOM 1509 O O . PHE A 1 203 ? -10.070 1.435 12.327 1.00 96.50 203 PHE A O 1
ATOM 1516 N N . ASP A 1 204 ? -9.761 3.449 13.253 1.00 95.94 204 ASP A N 1
ATOM 1517 C CA . ASP A 1 204 ? -9.658 4.198 12.003 1.00 95.94 204 ASP A CA 1
ATOM 1518 C C . ASP A 1 204 ? -8.594 5.278 12.160 1.00 95.94 204 ASP A C 1
ATOM 1520 O O . ASP A 1 204 ? -8.740 6.211 12.948 1.00 95.94 204 ASP A O 1
ATOM 1524 N N . LEU A 1 205 ? -7.501 5.120 11.426 1.00 93.31 205 LEU A N 1
ATOM 1525 C CA . LEU A 1 205 ? -6.412 6.074 11.347 1.00 93.31 205 LEU A CA 1
ATOM 1526 C C . LEU A 1 205 ? -6.358 6.617 9.920 1.00 93.31 205 LEU A C 1
ATOM 1528 O O . LEU A 1 205 ? -5.867 5.947 9.011 1.00 93.31 205 LEU A O 1
ATOM 1532 N N . ASP A 1 206 ? -6.828 7.846 9.724 1.00 92.56 206 ASP A N 1
ATOM 1533 C CA . ASP A 1 206 ? -6.797 8.532 8.434 1.00 92.56 206 ASP A CA 1
ATOM 1534 C C . ASP A 1 206 ? -5.707 9.607 8.422 1.00 92.56 206 ASP A C 1
ATOM 1536 O O . ASP A 1 206 ? -5.834 10.669 9.040 1.00 92.56 206 ASP A O 1
ATOM 1540 N N . MET A 1 207 ? -4.622 9.322 7.698 1.00 89.31 207 MET A N 1
ATOM 1541 C CA . MET A 1 207 ? -3.494 10.238 7.520 1.00 89.31 207 MET A CA 1
ATOM 1542 C C . MET A 1 207 ? -3.528 10.959 6.169 1.00 89.31 207 MET A C 1
ATOM 1544 O O . MET A 1 207 ? -2.603 11.707 5.849 1.00 89.31 207 MET A O 1
ATOM 1548 N N . ARG A 1 208 ? -4.573 10.759 5.352 1.00 89.88 208 ARG A N 1
ATOM 1549 C CA . ARG A 1 208 ? -4.644 11.321 3.992 1.00 89.88 208 ARG A CA 1
ATOM 1550 C C . ARG A 1 208 ? -4.724 12.843 3.980 1.00 89.88 208 ARG A C 1
ATOM 1552 O O . ARG A 1 208 ? -4.500 13.461 2.946 1.00 89.88 208 ARG A O 1
ATOM 1559 N N . ASN A 1 209 ? -5.012 13.471 5.113 1.00 84.81 209 ASN A N 1
ATOM 1560 C CA . ASN A 1 209 ? -5.032 14.924 5.234 1.00 84.81 209 ASN A CA 1
ATOM 1561 C C . ASN A 1 209 ? -3.645 15.583 5.120 1.00 84.81 209 ASN A C 1
ATOM 1563 O O . ASN A 1 209 ? -3.595 16.787 4.884 1.00 84.81 209 ASN A O 1
ATOM 1567 N N . GLY A 1 210 ? -2.553 14.820 5.245 1.00 81.50 210 GLY A N 1
ATOM 1568 C CA . GLY A 1 210 ? -1.184 15.310 5.106 1.00 81.50 210 GLY A CA 1
ATOM 1569 C C . GLY A 1 210 ? -0.403 14.620 3.986 1.00 81.50 210 GLY A C 1
ATOM 1570 O O . GLY A 1 210 ? -0.556 13.424 3.719 1.00 81.50 210 GLY A O 1
ATOM 1571 N N . GLY A 1 211 ? 0.481 15.383 3.342 1.00 85.06 211 GLY A N 1
ATOM 1572 C CA . GLY A 1 211 ? 1.426 14.846 2.363 1.00 85.06 211 GLY A CA 1
ATOM 1573 C C . GLY A 1 211 ? 2.649 14.171 2.998 1.00 85.06 211 GLY A C 1
ATOM 1574 O O . GLY A 1 211 ? 2.892 14.268 4.204 1.00 85.06 211 GLY A O 1
ATOM 1575 N N . HIS A 1 212 ? 3.487 13.532 2.180 1.00 81.25 212 HIS A N 1
ATOM 1576 C CA . HIS A 1 212 ? 4.710 12.845 2.639 1.00 81.25 212 HIS A CA 1
ATOM 1577 C C . HIS A 1 212 ? 5.822 13.765 3.181 1.00 81.25 212 HIS A C 1
ATOM 1579 O O . HIS A 1 212 ? 6.773 13.278 3.790 1.00 81.25 212 HIS A O 1
ATOM 1585 N N . GLY A 1 213 ? 5.706 15.081 2.979 1.00 78.94 213 GLY A N 1
ATOM 1586 C CA . GLY A 1 213 ? 6.603 16.098 3.544 1.00 78.94 213 GLY A CA 1
ATOM 1587 C C . GLY A 1 213 ? 6.003 16.896 4.707 1.00 78.94 213 GLY A C 1
ATOM 1588 O O . GLY A 1 213 ? 6.660 17.797 5.221 1.00 78.94 213 GLY A O 1
ATOM 1589 N N . ALA A 1 214 ? 4.756 16.612 5.100 1.00 74.50 214 ALA A N 1
ATOM 1590 C CA . ALA A 1 214 ? 4.041 17.389 6.103 1.00 74.50 214 ALA A CA 1
ATOM 1591 C C . ALA A 1 214 ? 4.032 16.689 7.469 1.00 74.50 214 ALA A C 1
ATOM 1593 O O . ALA A 1 214 ? 3.642 15.523 7.609 1.00 74.50 214 ALA A O 1
ATOM 1594 N N . TYR A 1 215 ? 4.453 17.453 8.476 1.00 69.00 215 TYR A N 1
ATOM 1595 C CA . TYR A 1 215 ? 4.390 17.110 9.895 1.00 69.00 215 TYR A CA 1
ATOM 1596 C C . TYR A 1 215 ? 3.258 17.846 10.615 1.00 69.00 215 TYR A C 1
ATOM 1598 O O . TYR A 1 215 ? 2.779 17.395 11.639 1.00 69.00 215 TYR A O 1
ATOM 1606 N N . SER A 1 216 ? 2.802 18.991 10.121 1.00 69.00 216 SER A N 1
ATOM 1607 C CA . SER A 1 216 ? 1.841 19.821 10.856 1.00 69.00 216 SER A CA 1
ATOM 1608 C C . SER A 1 216 ? 0.417 19.276 10.875 1.00 69.00 216 SER A C 1
ATOM 1610 O O . SER A 1 216 ? -0.385 19.760 11.669 1.00 69.00 216 SER A O 1
ATOM 1612 N N . ASP A 1 217 ? 0.101 18.314 10.011 1.00 75.12 217 ASP A N 1
ATOM 1613 C CA . ASP A 1 217 ? -1.278 17.921 9.744 1.00 75.12 217 ASP A CA 1
ATOM 1614 C C . ASP A 1 217 ? -1.648 16.752 10.672 1.00 75.12 217 ASP A C 1
ATOM 1616 O O . ASP A 1 217 ? -1.109 15.651 10.518 1.00 75.12 217 ASP A O 1
ATOM 1620 N N . PRO A 1 218 ? -2.500 16.973 11.692 1.00 73.69 218 PRO A N 1
ATOM 1621 C CA . PRO A 1 218 ? -2.838 15.935 12.658 1.00 73.69 218 PRO A CA 1
ATOM 1622 C C . PRO A 1 218 ? -3.704 14.872 11.988 1.00 73.69 218 PRO A C 1
ATOM 1624 O O . PRO A 1 218 ? -4.758 15.202 11.455 1.00 73.69 218 PRO A O 1
ATOM 1627 N N . ALA A 1 219 ? -3.296 13.605 12.025 1.00 83.12 219 ALA A N 1
ATOM 1628 C CA . ALA A 1 219 ? -4.119 12.515 11.506 1.00 83.12 219 ALA A CA 1
ATOM 1629 C C . ALA A 1 219 ? -5.441 12.401 12.288 1.00 83.12 219 ALA A C 1
ATOM 1631 O O . ALA A 1 219 ? -5.471 12.627 13.502 1.00 83.12 219 ALA A O 1
ATOM 1632 N N . SER A 1 220 ? -6.525 12.026 11.605 1.00 87.81 220 SER A N 1
ATOM 1633 C CA . SER A 1 220 ? -7.749 11.616 12.298 1.00 87.81 220 SER A CA 1
ATOM 1634 C C . SER A 1 220 ? -7.529 10.219 12.861 1.00 87.81 220 SER A C 1
ATOM 1636 O O . SER A 1 220 ? -7.016 9.341 12.169 1.00 87.81 220 SER A O 1
ATOM 1638 N N . PHE A 1 221 ? -7.874 10.031 14.129 1.00 90.56 221 PHE A N 1
ATOM 1639 C CA . PHE A 1 221 ? -7.715 8.766 14.824 1.00 90.56 221 PHE A CA 1
ATOM 1640 C C . PHE A 1 221 ? -8.970 8.505 15.625 1.00 90.56 221 PHE A C 1
ATOM 1642 O O . PHE A 1 221 ? -9.263 9.279 16.532 1.00 90.56 221 PHE A O 1
ATOM 1649 N N . ILE A 1 222 ? -9.667 7.421 15.317 1.00 91.94 222 ILE A N 1
ATOM 1650 C CA . ILE A 1 222 ? -10.842 6.963 16.045 1.00 91.94 222 ILE A CA 1
ATOM 1651 C C . ILE A 1 222 ? -10.537 5.569 16.575 1.00 91.94 222 ILE A C 1
ATOM 1653 O O . ILE A 1 222 ? -10.158 4.674 15.819 1.00 91.94 222 ILE A O 1
ATOM 1657 N N . ASN A 1 223 ? -10.713 5.386 17.879 1.00 93.88 223 ASN A N 1
ATOM 1658 C CA . ASN A 1 223 ? -10.751 4.071 18.498 1.00 93.88 223 ASN A CA 1
ATOM 1659 C C . ASN A 1 223 ? -12.007 3.957 19.359 1.00 93.88 223 ASN A C 1
ATOM 1661 O O . ASN A 1 223 ? -12.100 4.574 20.423 1.00 93.88 223 ASN A O 1
ATOM 1665 N N . ASP A 1 224 ? -12.954 3.162 18.877 1.00 94.38 224 ASP A N 1
ATOM 1666 C CA . ASP A 1 224 ? -14.225 2.902 19.532 1.00 94.38 224 ASP A CA 1
ATOM 1667 C C . ASP A 1 224 ? -14.258 1.469 20.037 1.00 94.38 224 ASP A C 1
ATOM 1669 O O . ASP A 1 224 ? -13.892 0.531 19.330 1.00 94.38 224 ASP A O 1
ATOM 1673 N N . THR A 1 225 ? -14.734 1.281 21.265 1.00 96.00 225 THR A N 1
ATOM 1674 C CA . THR A 1 225 ? -14.928 -0.053 21.835 1.00 96.00 225 THR A CA 1
ATOM 1675 C C . THR A 1 225 ? -16.319 -0.182 22.432 1.00 96.00 225 THR A C 1
ATOM 1677 O O . THR A 1 225 ? -16.769 0.663 23.210 1.00 96.00 225 THR A O 1
ATOM 1680 N N . THR A 1 226 ? -16.989 -1.284 22.107 1.00 96.50 226 THR A N 1
ATOM 1681 C CA . THR A 1 226 ? -18.280 -1.663 22.682 1.00 96.50 226 THR A CA 1
ATOM 1682 C C . THR A 1 226 ? -18.228 -3.091 23.213 1.00 96.50 226 THR A C 1
ATOM 1684 O O . THR A 1 226 ? -17.547 -3.950 22.653 1.00 96.50 226 THR A O 1
ATOM 1687 N N . ILE A 1 227 ? -18.949 -3.342 24.305 1.00 95.88 227 ILE A N 1
ATOM 1688 C CA . ILE A 1 227 ? -19.182 -4.682 24.852 1.00 95.88 227 ILE A CA 1
ATOM 1689 C C . ILE A 1 227 ? -20.687 -4.832 25.023 1.00 95.88 227 ILE A C 1
ATOM 1691 O O . ILE A 1 227 ? -21.313 -4.010 25.685 1.00 95.88 227 ILE A O 1
ATOM 1695 N N . GLU A 1 228 ? -21.284 -5.842 24.393 1.00 94.88 228 GLU A N 1
ATOM 1696 C CA . GLU A 1 228 ? -22.742 -6.064 24.410 1.00 94.88 228 GLU A CA 1
ATOM 1697 C C . GLU A 1 228 ? -23.536 -4.844 23.903 1.00 94.88 228 GLU A C 1
ATOM 1699 O O . GLU A 1 228 ? -24.648 -4.564 24.343 1.00 94.88 228 GLU A O 1
ATOM 1704 N N . GLY A 1 229 ? -22.943 -4.079 22.980 1.00 91.75 229 GLY A N 1
ATOM 1705 C CA . GLY A 1 229 ? -23.517 -2.831 22.470 1.00 91.75 229 GLY A CA 1
ATOM 1706 C C . GLY A 1 229 ? -23.438 -1.647 23.442 1.00 91.75 229 GLY A C 1
ATOM 1707 O O . GLY A 1 229 ? -23.907 -0.562 23.105 1.00 91.75 229 GLY A O 1
ATOM 1708 N N . VAL A 1 230 ? -22.832 -1.817 24.621 1.00 94.00 230 VAL A N 1
ATOM 1709 C CA . VAL A 1 230 ? -22.558 -0.732 25.568 1.00 94.00 230 VAL A CA 1
ATOM 1710 C C . VAL A 1 230 ? -21.220 -0.078 25.204 1.00 94.00 230 VAL A C 1
ATOM 1712 O O . VAL A 1 230 ? -20.199 -0.771 25.188 1.00 94.00 230 VAL A O 1
ATOM 1715 N N . PRO A 1 231 ? -21.183 1.237 24.911 1.00 94.31 231 PRO A N 1
ATOM 1716 C CA . PRO A 1 231 ? -19.932 1.950 24.673 1.00 94.31 231 PRO A CA 1
ATOM 1717 C C . PRO A 1 231 ? -19.042 1.926 25.917 1.00 94.31 231 PRO A C 1
ATOM 1719 O O . PRO A 1 231 ? -19.441 2.396 26.982 1.00 94.31 231 PRO A O 1
ATOM 1722 N N . MET A 1 232 ? -17.830 1.394 25.773 1.00 92.06 232 MET A N 1
ATOM 1723 C CA . MET A 1 232 ? -16.823 1.341 26.841 1.00 92.06 232 MET A CA 1
ATOM 1724 C C . MET A 1 232 ? -15.891 2.554 26.815 1.00 92.06 232 MET A C 1
ATOM 1726 O O . MET A 1 232 ? -15.207 2.846 27.794 1.00 92.06 232 MET A O 1
ATOM 1730 N N . GLY A 1 233 ? -15.873 3.263 25.690 1.00 85.50 233 GLY A N 1
ATOM 1731 C CA . GLY A 1 233 ? -15.057 4.438 25.458 1.00 85.50 233 GLY A CA 1
ATOM 1732 C C . GLY A 1 233 ? -14.922 4.692 23.964 1.00 85.50 233 GLY A C 1
ATOM 1733 O O . GLY A 1 233 ? -14.997 3.768 23.154 1.00 85.50 233 GLY A O 1
ATOM 1734 N N . SER A 1 234 ? -14.740 5.961 23.635 1.00 86.56 234 SER A N 1
ATOM 1735 C CA . SER A 1 234 ? -14.321 6.423 22.321 1.00 86.56 234 SER A CA 1
ATOM 1736 C C . SER A 1 234 ? -13.153 7.360 22.554 1.00 86.56 234 SER A C 1
ATOM 1738 O O . SER A 1 234 ? -13.197 8.195 23.467 1.00 86.56 234 SER A O 1
ATOM 1740 N N . PHE A 1 235 ? -12.095 7.190 21.779 1.00 85.38 235 PHE A N 1
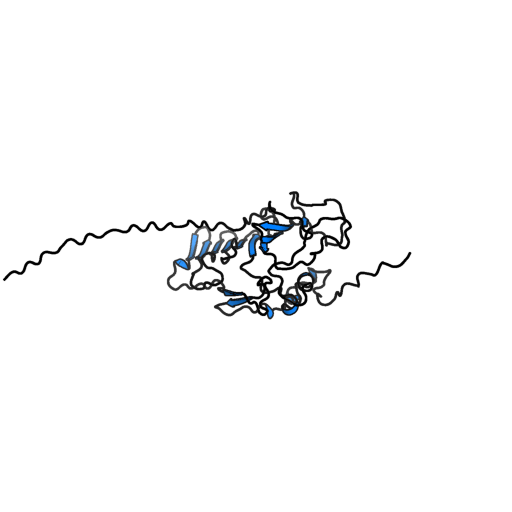ATOM 1741 C CA . PHE A 1 235 ? -10.996 8.131 21.758 1.00 85.38 235 PHE A CA 1
ATOM 1742 C C . PHE A 1 235 ? -10.836 8.670 20.346 1.00 85.38 235 PHE A C 1
ATOM 1744 O O . PHE A 1 235 ? -10.547 7.922 19.413 1.00 85.38 235 PHE A O 1
ATOM 1751 N N . ASP A 1 236 ? -11.018 9.984 20.240 1.00 84.12 236 ASP A N 1
ATOM 1752 C CA . ASP A 1 236 ? -10.763 10.755 19.036 1.00 84.12 236 ASP A CA 1
ATOM 1753 C C . ASP A 1 236 ? -9.670 11.786 19.318 1.00 84.12 236 ASP A C 1
ATOM 1755 O O . ASP A 1 236 ? -9.834 12.709 20.130 1.00 84.12 236 ASP A O 1
ATOM 1759 N N . ALA A 1 237 ? -8.533 11.619 18.648 1.00 78.12 237 ALA A N 1
ATOM 1760 C CA . ALA A 1 237 ? -7.388 12.504 18.817 1.00 78.12 237 ALA A CA 1
ATOM 1761 C C . ALA A 1 237 ? -7.681 13.932 18.351 1.00 78.12 237 ALA A C 1
ATOM 1763 O O . ALA A 1 237 ? -7.186 14.880 18.959 1.00 78.12 237 ALA A O 1
ATOM 1764 N N . ALA A 1 238 ? -8.528 14.100 17.330 1.00 74.12 238 ALA A N 1
ATOM 1765 C CA . ALA A 1 238 ? -8.899 15.413 16.812 1.00 74.12 238 ALA A CA 1
ATOM 1766 C C . ALA A 1 238 ? -9.689 16.236 17.843 1.00 74.12 238 ALA A C 1
ATOM 1768 O O . ALA A 1 238 ? -9.649 17.466 17.823 1.00 74.12 238 ALA A O 1
ATOM 1769 N N . ASN A 1 239 ? -10.373 15.558 18.768 1.00 75.50 239 ASN A N 1
ATOM 1770 C CA . ASN A 1 239 ? -11.222 16.164 19.791 1.00 75.50 239 ASN A CA 1
ATOM 1771 C C . ASN A 1 239 ? -10.591 16.185 21.191 1.00 75.50 239 ASN A C 1
ATOM 1773 O O . ASN A 1 239 ? -11.212 16.684 22.131 1.00 75.50 239 ASN A O 1
ATOM 1777 N N . THR A 1 240 ? -9.366 15.676 21.352 1.00 77.44 240 THR A N 1
ATOM 1778 C CA . THR A 1 240 ? -8.697 15.601 22.656 1.00 77.44 240 THR A CA 1
ATOM 1779 C C . THR A 1 240 ? -7.611 16.678 22.770 1.00 77.44 240 THR A C 1
ATOM 1781 O O . THR A 1 240 ? -6.567 16.569 22.124 1.00 77.44 240 THR A O 1
ATOM 1784 N N . PRO A 1 241 ? -7.791 17.723 23.606 1.00 74.56 241 PRO A N 1
ATOM 1785 C CA . PRO A 1 241 ? -6.790 18.775 23.768 1.00 74.56 241 PRO A CA 1
ATOM 1786 C C . PRO A 1 241 ? -5.443 18.212 24.234 1.00 74.56 241 PRO A C 1
ATOM 1788 O O . PRO A 1 241 ? -5.354 17.585 25.287 1.00 74.56 241 PRO A O 1
ATOM 1791 N N . GLY A 1 242 ? -4.388 18.451 23.454 1.00 72.50 242 GLY A N 1
ATOM 1792 C CA . GLY A 1 242 ? -3.039 17.961 23.752 1.00 72.50 242 GLY A CA 1
ATOM 1793 C C . GLY A 1 242 ? -2.792 16.495 23.385 1.00 72.50 242 GLY A C 1
ATOM 1794 O O . GLY A 1 242 ? -1.677 16.021 23.597 1.00 72.50 242 GLY A O 1
ATOM 1795 N N . ALA A 1 243 ? -3.773 15.785 22.813 1.00 70.81 243 ALA A N 1
ATOM 1796 C CA . ALA A 1 243 ? -3.499 14.503 22.181 1.00 70.81 243 ALA A CA 1
ATOM 1797 C C . ALA A 1 243 ? -2.661 14.744 20.926 1.00 70.81 243 ALA A C 1
ATOM 1799 O O . ALA A 1 243 ? -3.082 15.411 19.983 1.00 70.81 243 ALA A O 1
ATOM 1800 N N . TYR A 1 244 ? -1.450 14.204 20.944 1.00 67.81 244 TYR A N 1
ATOM 1801 C CA . TYR A 1 244 ? -0.554 14.209 19.806 1.00 67.81 244 TYR A CA 1
ATOM 1802 C C . TYR A 1 244 ? -0.320 12.768 19.390 1.00 67.81 244 TYR A C 1
ATOM 1804 O O . TYR A 1 244 ? 0.350 12.015 20.094 1.00 67.81 244 TYR A O 1
ATOM 1812 N N . ILE A 1 245 ? -0.914 12.376 18.266 1.00 70.06 245 ILE A N 1
ATOM 1813 C CA . ILE A 1 245 ? -0.670 11.069 17.666 1.00 70.06 245 ILE A CA 1
ATOM 1814 C C . ILE A 1 245 ? 0.261 11.279 16.486 1.00 70.06 245 ILE A C 1
ATOM 1816 O O . ILE A 1 245 ? -0.110 11.893 15.487 1.00 70.06 245 ILE A O 1
ATOM 1820 N N . ASN A 1 246 ? 1.483 10.764 16.614 1.00 68.81 246 ASN A N 1
ATOM 1821 C CA . ASN A 1 246 ? 2.444 10.773 15.520 1.00 68.81 246 ASN A CA 1
ATOM 1822 C C . ASN A 1 246 ? 1.986 9.871 14.361 1.00 68.81 246 ASN A C 1
ATOM 1824 O O . ASN A 1 246 ? 2.357 10.133 13.228 1.00 68.81 246 ASN A O 1
ATOM 1828 N N . ALA A 1 247 ? 1.203 8.820 14.630 1.00 67.50 247 ALA A N 1
ATOM 1829 C CA . ALA A 1 247 ? 0.792 7.802 13.666 1.00 67.50 247 ALA A CA 1
ATOM 1830 C C . ALA A 1 247 ? 1.948 7.257 12.793 1.00 67.50 247 ALA A C 1
ATOM 1832 O O . ALA A 1 247 ? 1.773 7.010 11.604 1.00 67.50 247 ALA A O 1
ATOM 1833 N N . GLY A 1 248 ? 3.156 7.110 13.351 1.00 69.44 248 GLY A N 1
ATOM 1834 C CA . GLY A 1 248 ? 4.331 6.702 12.571 1.00 69.44 248 GLY A CA 1
ATOM 1835 C C . GLY A 1 248 ? 4.799 7.770 11.577 1.00 69.44 248 GLY A C 1
ATOM 1836 O O . GLY A 1 248 ? 5.315 7.446 10.508 1.00 69.44 248 GLY A O 1
ATOM 1837 N N . ARG A 1 249 ? 4.602 9.053 11.906 1.00 73.56 249 ARG A N 1
ATOM 1838 C CA . ARG A 1 249 ? 4.979 10.197 11.076 1.00 73.56 249 ARG A CA 1
ATOM 1839 C C . ARG A 1 249 ? 6.422 10.105 10.612 1.00 73.56 249 ARG A C 1
ATOM 1841 O O . ARG A 1 249 ? 7.359 10.076 11.408 1.00 73.56 249 ARG A O 1
ATOM 1848 N N . TYR A 1 250 ? 6.559 10.157 9.296 1.00 79.06 250 TYR A N 1
ATOM 1849 C CA . TYR A 1 250 ? 7.828 10.267 8.612 1.00 79.06 250 TYR A CA 1
ATOM 1850 C C . TYR A 1 250 ? 7.804 11.424 7.614 1.00 79.06 250 TYR A C 1
ATOM 1852 O O . TYR A 1 250 ? 6.749 11.764 7.064 1.00 79.06 250 TYR A O 1
ATOM 1860 N N . ILE A 1 251 ? 8.982 11.991 7.363 1.00 79.62 251 ILE A N 1
ATOM 1861 C CA . ILE A 1 251 ? 9.291 12.667 6.104 1.00 79.62 251 ILE A CA 1
ATOM 1862 C C . ILE A 1 251 ? 9.991 11.670 5.200 1.00 79.62 251 ILE A C 1
ATOM 1864 O O . ILE A 1 251 ? 10.992 11.069 5.593 1.00 79.62 251 ILE A O 1
ATOM 1868 N N . TYR A 1 252 ? 9.488 11.546 3.977 1.00 78.25 252 TYR A N 1
ATOM 1869 C CA . TYR A 1 252 ? 10.247 10.939 2.895 1.00 78.25 252 TYR A CA 1
ATOM 1870 C C . TYR A 1 252 ? 11.040 12.026 2.176 1.00 78.25 252 TYR A C 1
ATOM 1872 O O . TYR A 1 252 ? 10.460 12.904 1.534 1.00 78.25 252 TYR A O 1
ATOM 1880 N N . THR A 1 253 ? 12.363 11.961 2.272 1.00 77.38 253 THR A N 1
ATOM 1881 C CA . THR A 1 253 ? 13.247 12.786 1.450 1.00 77.38 253 THR A CA 1
ATOM 1882 C C . THR A 1 253 ? 13.743 11.921 0.313 1.00 77.38 253 THR A C 1
ATOM 1884 O O . THR A 1 253 ? 14.502 10.987 0.554 1.00 77.38 253 THR A O 1
ATOM 1887 N N . ALA A 1 254 ? 13.314 12.218 -0.914 1.00 72.94 254 ALA A N 1
ATOM 1888 C CA . ALA A 1 254 ? 13.891 11.572 -2.084 1.00 72.94 254 ALA A CA 1
ATOM 1889 C C . ALA A 1 254 ? 15.401 11.842 -2.099 1.00 72.94 254 ALA A C 1
ATOM 1891 O O . ALA A 1 254 ? 15.829 12.993 -2.018 1.00 72.94 254 ALA A O 1
ATOM 1892 N N . ASP A 1 255 ? 16.186 10.780 -2.185 1.00 66.69 255 ASP A N 1
ATOM 1893 C CA . ASP A 1 255 ? 17.625 10.842 -2.346 1.00 66.69 255 ASP A CA 1
ATOM 1894 C C . ASP A 1 255 ? 17.951 10.543 -3.811 1.00 66.69 255 ASP A C 1
ATOM 1896 O O . ASP A 1 255 ? 17.429 9.614 -4.427 1.00 66.69 255 ASP A O 1
ATOM 1900 N N . ASN A 1 256 ? 18.792 11.385 -4.396 1.00 61.88 256 ASN A N 1
ATOM 1901 C CA . ASN A 1 256 ? 19.294 11.190 -5.746 1.00 61.88 256 ASN A CA 1
ATOM 1902 C C . ASN A 1 256 ? 20.813 11.348 -5.717 1.00 61.88 256 ASN A C 1
ATOM 1904 O O . ASN A 1 256 ? 21.343 12.352 -6.211 1.00 61.88 256 ASN A O 1
ATOM 1908 N N . PRO A 1 257 ? 21.525 10.387 -5.106 1.00 53.38 257 PRO A N 1
ATOM 1909 C CA . PRO A 1 257 ? 22.944 10.543 -4.823 1.00 53.38 257 PRO A CA 1
ATOM 1910 C C . PRO A 1 257 ? 23.793 10.641 -6.102 1.00 53.38 257 PRO A C 1
ATOM 1912 O O . PRO A 1 257 ? 24.928 11.112 -6.044 1.00 53.38 257 PRO A O 1
ATOM 1915 N N . ALA A 1 258 ? 23.249 10.272 -7.268 1.00 51.09 258 ALA A N 1
ATOM 1916 C CA . ALA A 1 258 ? 23.944 10.324 -8.551 1.00 51.09 258 ALA A CA 1
ATOM 1917 C C . ALA A 1 258 ? 23.412 11.391 -9.532 1.00 51.09 258 ALA A C 1
ATOM 1919 O O . ALA A 1 258 ? 23.899 11.471 -10.661 1.00 51.09 258 ALA A O 1
ATOM 1920 N N . GLY A 1 259 ? 22.421 12.212 -9.151 1.00 52.38 259 GLY A N 1
ATOM 1921 C CA . GLY A 1 259 ? 21.733 13.104 -10.099 1.00 52.38 259 GLY A CA 1
ATOM 1922 C C . GLY A 1 259 ? 21.087 12.350 -11.271 1.00 52.38 259 GLY A C 1
ATOM 1923 O O . GLY A 1 259 ? 20.781 12.941 -12.309 1.00 52.38 259 GLY A O 1
ATOM 1924 N N . THR A 1 260 ? 20.915 11.038 -11.129 1.00 52.47 260 THR A N 1
ATOM 1925 C CA . THR A 1 260 ? 20.359 10.155 -12.138 1.00 52.47 260 THR A CA 1
ATOM 1926 C C . THR A 1 260 ? 18.845 10.369 -12.183 1.00 52.47 260 THR A C 1
ATOM 1928 O O . THR A 1 260 ? 18.194 10.511 -11.149 1.00 52.47 260 THR A O 1
ATOM 1931 N N . PRO A 1 261 ? 18.223 10.419 -13.370 1.00 51.78 261 PRO A N 1
ATOM 1932 C CA . PRO A 1 261 ? 16.768 10.579 -13.501 1.00 51.78 261 PRO A CA 1
ATOM 1933 C C . PRO A 1 261 ? 15.970 9.363 -12.980 1.00 51.78 261 PRO A C 1
ATOM 1935 O O . PRO A 1 261 ? 14.740 9.346 -13.025 1.00 51.78 261 PRO A O 1
ATOM 1938 N N . HIS A 1 262 ? 16.665 8.350 -12.463 1.00 54.19 262 HIS A N 1
ATOM 1939 C CA . HIS A 1 262 ? 16.159 7.011 -12.237 1.00 54.19 262 HIS A CA 1
ATOM 1940 C C . HIS A 1 262 ? 15.314 6.925 -10.967 1.00 54.19 262 HIS A C 1
ATOM 1942 O O . HIS A 1 262 ? 15.808 6.691 -9.870 1.00 54.19 262 HIS A O 1
ATOM 1948 N N . GLY A 1 263 ? 14.001 7.081 -11.138 1.00 52.88 263 GLY A N 1
ATOM 1949 C CA . GLY A 1 263 ? 12.987 6.433 -10.297 1.00 52.88 263 GLY A CA 1
ATOM 1950 C C . GLY A 1 263 ? 12.789 6.970 -8.876 1.00 52.88 263 GLY A C 1
ATOM 1951 O O . GLY A 1 263 ? 11.706 6.807 -8.325 1.00 52.88 263 GLY A O 1
ATOM 1952 N N . GLY A 1 264 ? 13.772 7.652 -8.284 1.00 55.12 264 GLY A N 1
ATOM 1953 C CA . GLY A 1 264 ? 13.705 8.151 -6.910 1.00 55.12 264 GLY A CA 1
ATOM 1954 C C . GLY A 1 264 ? 13.416 7.054 -5.882 1.00 55.12 264 GLY A C 1
ATOM 1955 O O . GLY A 1 264 ? 12.704 7.334 -4.923 1.00 55.12 264 GLY A O 1
ATOM 1956 N N . ALA A 1 265 ? 13.877 5.820 -6.127 1.00 57.69 265 ALA A N 1
ATOM 1957 C CA . ALA A 1 265 ? 13.748 4.674 -5.219 1.00 57.69 265 ALA A CA 1
ATOM 1958 C C . ALA A 1 265 ? 14.633 4.812 -3.972 1.00 57.69 265 ALA A C 1
ATOM 1960 O O . ALA A 1 265 ? 14.315 4.256 -2.920 1.00 57.69 265 ALA A O 1
ATOM 1961 N N . TYR A 1 266 ? 15.727 5.570 -4.088 1.00 60.16 266 TYR A N 1
ATOM 1962 C CA . TYR A 1 266 ? 16.483 6.024 -2.937 1.00 60.16 266 TYR A CA 1
ATOM 1963 C C . TYR A 1 266 ? 15.762 7.205 -2.312 1.00 60.16 266 TYR A C 1
ATOM 1965 O O . TYR A 1 266 ? 15.431 8.203 -2.950 1.00 60.16 266 TYR A O 1
ATOM 1973 N N . GLY A 1 267 ? 15.488 7.061 -1.034 1.00 68.06 267 GLY A N 1
ATOM 1974 C CA . GLY A 1 267 ? 14.999 8.126 -0.200 1.00 68.06 267 GLY A CA 1
ATOM 1975 C C . GLY A 1 267 ? 15.170 7.728 1.243 1.00 68.06 267 GLY A C 1
ATOM 1976 O O . GLY A 1 267 ? 15.239 6.546 1.586 1.00 68.06 267 GLY A O 1
ATOM 1977 N N . THR A 1 268 ? 15.293 8.729 2.095 1.00 74.62 268 THR A N 1
ATOM 1978 C CA . THR A 1 268 ? 15.401 8.511 3.526 1.00 74.62 268 THR A CA 1
ATOM 1979 C C . THR A 1 268 ? 14.054 8.774 4.166 1.00 74.62 268 THR A C 1
ATOM 1981 O O . THR A 1 268 ? 13.381 9.769 3.888 1.00 74.62 268 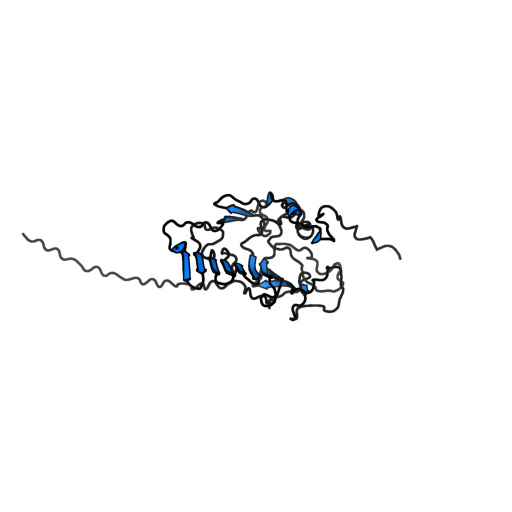THR A O 1
ATOM 1984 N N . TYR A 1 269 ? 13.667 7.852 5.035 1.00 77.25 269 TYR A N 1
ATOM 1985 C CA . TYR A 1 269 ? 12.541 8.026 5.928 1.00 77.25 269 TYR A CA 1
ATOM 1986 C C . TYR A 1 269 ? 13.081 8.582 7.237 1.00 77.25 269 TYR A C 1
ATOM 1988 O O . TYR A 1 269 ? 13.807 7.904 7.961 1.00 77.25 269 TYR A O 1
ATOM 1996 N N . THR A 1 270 ? 12.748 9.831 7.535 1.00 81.56 270 THR A N 1
ATOM 1997 C CA . THR A 1 270 ? 13.023 10.410 8.850 1.00 81.56 270 THR A CA 1
ATOM 1998 C C . THR A 1 270 ? 11.760 10.287 9.674 1.00 81.56 270 THR A C 1
ATOM 2000 O O . THR A 1 270 ? 10.809 11.019 9.423 1.00 81.56 270 THR A O 1
ATOM 2003 N N . TYR A 1 271 ? 11.736 9.347 10.614 1.00 81.75 271 TYR A N 1
ATOM 2004 C CA . TYR A 1 271 ? 10.626 9.194 11.552 1.00 81.75 271 TYR A CA 1
ATOM 2005 C C . TYR A 1 271 ? 10.816 10.116 12.754 1.00 81.75 271 TYR A C 1
ATOM 2007 O O . TYR A 1 271 ? 11.939 10.325 13.213 1.00 81.75 271 TYR A O 1
ATOM 2015 N N . GLU A 1 272 ? 9.715 10.640 13.278 1.00 79.50 272 GLU A N 1
ATOM 2016 C CA . GLU A 1 272 ? 9.734 11.546 14.430 1.00 79.50 272 GLU A CA 1
ATOM 2017 C C . GLU A 1 272 ? 10.118 10.842 15.745 1.00 79.50 272 GLU A C 1
ATOM 2019 O O . GLU A 1 272 ? 10.879 11.386 16.542 1.00 79.50 272 GLU A O 1
ATOM 2024 N N . ASP A 1 273 ? 9.673 9.598 15.932 1.00 77.88 273 ASP A N 1
ATOM 2025 C CA . ASP A 1 273 ? 9.719 8.873 17.213 1.00 77.88 273 ASP A CA 1
ATOM 2026 C C . ASP A 1 273 ? 10.879 7.868 17.331 1.00 77.88 273 ASP A C 1
ATOM 2028 O O . ASP A 1 273 ? 10.835 6.911 18.104 1.00 77.88 273 ASP A O 1
ATOM 2032 N N . GLY A 1 274 ? 11.947 8.096 16.568 1.00 70.38 274 GLY A N 1
ATOM 2033 C CA . GLY A 1 274 ? 13.017 7.120 16.381 1.00 70.38 274 GLY A CA 1
ATOM 2034 C C . GLY A 1 274 ? 12.717 6.237 15.174 1.00 70.38 274 GLY A C 1
ATOM 2035 O O . GLY A 1 274 ? 11.665 5.612 15.067 1.00 70.38 274 GLY A O 1
ATOM 2036 N N . GLY A 1 275 ? 13.630 6.260 14.207 1.00 69.19 275 GLY A N 1
ATOM 2037 C CA . GLY A 1 275 ? 13.456 5.570 12.936 1.00 69.19 275 GLY A CA 1
ATOM 2038 C C . GLY A 1 275 ? 13.604 4.062 13.031 1.00 69.19 275 GLY A C 1
ATOM 2039 O O . GLY A 1 275 ? 14.277 3.527 13.909 1.00 69.19 275 GLY A O 1
ATOM 2040 N N . PHE A 1 276 ? 13.002 3.394 12.058 1.00 72.00 276 PHE A N 1
ATOM 2041 C CA . PHE A 1 276 ? 13.328 2.024 11.713 1.00 72.00 276 PHE A CA 1
ATOM 2042 C C . PHE A 1 276 ? 14.414 2.044 10.637 1.00 72.00 276 PHE A C 1
ATOM 2044 O O . PHE A 1 276 ? 14.196 2.587 9.552 1.00 72.00 276 PHE A O 1
ATOM 2051 N N . ASP A 1 277 ? 15.583 1.479 10.938 1.00 73.19 277 ASP A N 1
ATOM 2052 C CA . ASP A 1 277 ? 16.616 1.275 9.927 1.00 73.19 277 ASP A CA 1
ATOM 2053 C C . ASP A 1 277 ? 16.329 -0.020 9.169 1.00 73.19 277 ASP A C 1
ATOM 2055 O O . ASP A 1 277 ? 16.737 -1.109 9.575 1.00 73.19 277 ASP A O 1
ATOM 2059 N N . ILE A 1 278 ? 15.609 0.115 8.057 1.00 69.19 278 ILE A N 1
ATOM 2060 C CA . ILE A 1 278 ? 15.279 -1.010 7.182 1.00 69.19 278 ILE A CA 1
ATOM 2061 C C . ILE A 1 278 ? 16.523 -1.687 6.596 1.00 69.19 278 ILE A C 1
ATOM 2063 O O . ILE A 1 278 ? 16.469 -2.861 6.231 1.00 69.19 278 ILE A O 1
ATOM 2067 N N . TYR A 1 279 ? 17.651 -0.973 6.539 1.00 69.88 279 TYR A N 1
ATOM 2068 C CA . TYR A 1 279 ? 18.898 -1.507 6.017 1.00 69.88 279 TYR A CA 1
ATOM 2069 C C . TYR A 1 279 ? 19.649 -2.372 7.034 1.00 69.88 279 TYR A C 1
ATOM 2071 O O . TYR A 1 279 ? 20.503 -3.169 6.650 1.00 69.88 279 TYR A O 1
ATOM 2079 N N . ALA A 1 280 ? 19.319 -2.250 8.322 1.00 77.25 280 ALA A N 1
ATOM 2080 C CA . ALA A 1 280 ? 19.909 -3.047 9.394 1.00 77.25 280 ALA A CA 1
ATOM 2081 C C . ALA A 1 280 ? 19.187 -4.389 9.630 1.00 77.25 280 ALA A C 1
ATOM 2083 O O . ALA A 1 280 ? 19.591 -5.155 10.507 1.00 77.25 280 ALA A O 1
ATOM 2084 N N . ILE A 1 281 ? 18.115 -4.677 8.885 1.00 73.88 281 ILE A N 1
ATOM 2085 C CA . ILE A 1 281 ? 17.292 -5.874 9.076 1.00 73.88 281 ILE A CA 1
ATOM 2086 C C . ILE A 1 281 ? 17.845 -7.052 8.282 1.00 73.88 281 ILE A C 1
ATOM 2088 O O . ILE A 1 281 ? 18.011 -6.983 7.065 1.00 73.88 281 ILE A O 1
ATOM 2092 N N . ASP A 1 282 ? 18.058 -8.171 8.974 1.00 76.69 282 ASP A N 1
ATOM 2093 C CA . ASP A 1 282 ? 18.320 -9.455 8.331 1.00 76.69 282 ASP A CA 1
ATOM 2094 C C . ASP A 1 282 ? 17.005 -10.084 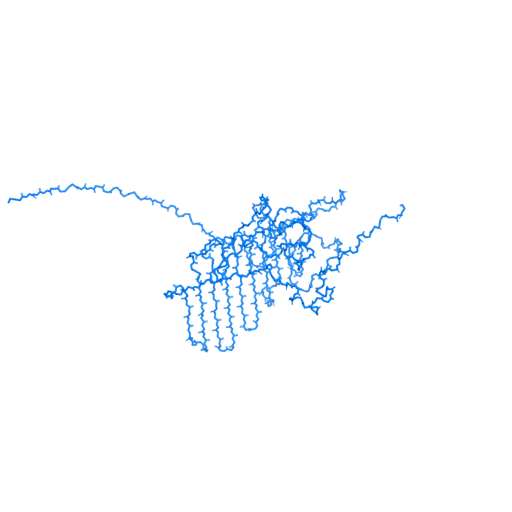7.854 1.00 76.69 282 ASP A C 1
ATOM 2096 O O . ASP A 1 282 ? 16.334 -10.818 8.587 1.00 76.69 282 ASP A O 1
ATOM 2100 N N . TRP A 1 283 ? 16.627 -9.790 6.612 1.00 74.69 283 TRP A N 1
ATOM 2101 C CA . TRP A 1 283 ? 15.423 -10.339 5.987 1.00 74.69 283 TRP A CA 1
ATOM 2102 C C . TRP A 1 283 ? 15.435 -11.868 5.878 1.00 74.69 283 TRP A C 1
ATOM 2104 O O . TRP A 1 283 ? 14.368 -12.482 5.850 1.00 74.69 283 TRP A O 1
ATOM 2114 N N . LEU A 1 284 ? 16.613 -12.503 5.881 1.00 76.50 284 LEU A N 1
ATOM 2115 C CA . LEU A 1 284 ? 16.724 -13.962 5.828 1.00 76.50 284 LEU A CA 1
ATOM 2116 C C . LEU A 1 284 ? 16.174 -14.628 7.087 1.00 76.50 284 LEU A C 1
ATOM 2118 O O . LEU A 1 284 ? 15.680 -15.750 7.007 1.00 76.50 284 LEU A O 1
ATOM 2122 N N . SER A 1 285 ? 16.196 -13.932 8.226 1.00 81.50 285 SER A N 1
ATOM 2123 C CA . SER A 1 285 ? 15.646 -14.443 9.485 1.00 81.50 285 SER A CA 1
ATOM 2124 C C . SER A 1 285 ? 14.131 -14.690 9.444 1.00 81.50 285 SER A C 1
ATOM 2126 O O . SER A 1 285 ? 13.627 -15.496 10.224 1.00 81.50 285 SER A O 1
ATOM 2128 N N . TYR A 1 286 ? 13.412 -14.045 8.519 1.00 80.56 286 TYR A N 1
ATOM 2129 C CA . TYR A 1 286 ? 11.973 -14.244 8.310 1.00 80.56 286 TYR A CA 1
ATOM 2130 C C . TYR A 1 286 ? 11.659 -15.366 7.321 1.00 80.56 286 TYR A C 1
ATOM 2132 O O . TYR A 1 286 ? 10.501 -15.754 7.174 1.00 80.56 286 TYR A O 1
ATOM 2140 N N . CYS A 1 287 ? 12.666 -15.894 6.628 1.00 81.19 287 CYS A N 1
ATOM 2141 C CA . CYS A 1 287 ? 12.452 -16.997 5.716 1.00 81.19 287 CYS A CA 1
ATOM 2142 C C . CYS A 1 287 ? 12.339 -18.305 6.509 1.00 81.19 287 CYS A C 1
ATOM 2144 O O . CYS A 1 287 ? 13.275 -18.726 7.187 1.00 81.19 287 CYS A O 1
ATOM 2146 N N . ILE A 1 288 ? 11.181 -18.955 6.398 1.00 84.12 288 ILE A N 1
ATOM 2147 C CA . ILE A 1 288 ? 10.910 -20.265 6.992 1.00 84.12 288 ILE A CA 1
ATOM 2148 C C . ILE A 1 288 ? 11.203 -21.331 5.923 1.00 84.12 288 ILE A C 1
ATOM 2150 O O . ILE A 1 288 ? 10.480 -21.382 4.918 1.00 84.12 288 ILE A O 1
ATOM 2154 N N . PRO A 1 289 ? 12.243 -22.175 6.085 1.00 83.94 289 PRO A N 1
ATOM 2155 C CA . PRO A 1 289 ? 12.626 -23.159 5.072 1.00 83.94 289 PRO A CA 1
ATOM 2156 C C . PRO A 1 289 ? 11.506 -24.139 4.728 1.00 83.94 289 PRO A C 1
ATOM 2158 O O . PRO A 1 289 ? 11.361 -24.522 3.571 1.00 83.94 289 PRO A O 1
ATOM 2161 N N . GLU A 1 290 ? 10.680 -24.510 5.705 1.00 85.31 290 GLU A N 1
ATOM 2162 C CA . GLU A 1 290 ? 9.556 -25.432 5.523 1.00 85.31 290 GLU A CA 1
ATOM 2163 C C . GLU A 1 290 ? 8.474 -24.862 4.599 1.00 85.31 290 GLU A C 1
ATOM 2165 O O . GLU A 1 290 ? 7.792 -25.619 3.911 1.00 85.31 290 GLU A O 1
ATOM 2170 N N . GLN A 1 291 ? 8.333 -23.534 4.557 1.00 78.19 291 GLN A N 1
ATOM 2171 C CA . GLN A 1 291 ? 7.426 -22.836 3.642 1.00 78.19 291 GLN A CA 1
ATOM 2172 C C . GLN A 1 291 ? 8.070 -22.571 2.273 1.00 78.19 291 GLN A C 1
ATOM 2174 O O . GLN A 1 291 ? 7.373 -22.245 1.319 1.00 78.19 291 GLN A O 1
ATOM 2179 N N . ASN A 1 292 ? 9.394 -22.727 2.166 1.00 74.62 292 ASN A N 1
ATOM 2180 C CA . ASN A 1 292 ? 10.185 -22.454 0.966 1.00 74.62 292 ASN A CA 1
ATOM 2181 C C . ASN A 1 292 ? 11.102 -23.646 0.630 1.00 74.62 292 ASN A C 1
ATOM 2183 O O . ASN A 1 292 ? 12.326 -23.474 0.539 1.00 74.62 292 ASN A O 1
ATOM 2187 N N . PRO A 1 293 ? 10.550 -24.864 0.461 1.00 74.38 293 PRO A N 1
ATOM 2188 C CA . PRO A 1 293 ? 11.342 -26.093 0.395 1.00 74.38 293 PRO A CA 1
ATOM 2189 C C . PRO A 1 293 ? 12.346 -26.107 -0.767 1.00 74.38 293 PRO A C 1
ATOM 2191 O O . PRO A 1 293 ? 13.410 -26.713 -0.642 1.00 74.38 293 PRO A O 1
ATOM 2194 N N . ASP A 1 294 ? 12.043 -25.398 -1.858 1.00 69.50 294 ASP A N 1
ATOM 2195 C CA . ASP A 1 294 ? 12.874 -25.352 -3.065 1.00 69.50 294 ASP A CA 1
ATOM 2196 C C . ASP A 1 294 ? 14.089 -24.421 -2.941 1.00 69.50 294 ASP A C 1
ATOM 2198 O O . ASP A 1 294 ? 15.101 -24.630 -3.609 1.00 69.50 294 ASP A O 1
ATOM 2202 N N . LEU A 1 295 ? 14.008 -23.399 -2.084 1.00 64.88 295 LEU A N 1
ATOM 2203 C CA . LEU A 1 295 ? 15.057 -22.384 -1.930 1.00 64.88 295 LEU A CA 1
ATOM 2204 C C . LEU A 1 295 ? 15.783 -22.482 -0.583 1.00 64.88 295 LEU A C 1
ATOM 2206 O O . LEU A 1 295 ? 16.868 -21.922 -0.445 1.00 64.88 295 LEU A O 1
ATOM 2210 N N . GLN A 1 296 ? 15.214 -23.192 0.403 1.00 70.69 296 GLN A N 1
ATOM 2211 C CA . GLN A 1 296 ? 15.768 -23.409 1.751 1.00 70.69 296 GLN A CA 1
ATOM 2212 C C . GLN A 1 296 ? 16.327 -22.140 2.409 1.00 70.69 296 GLN A C 1
ATOM 2214 O O . GLN A 1 296 ? 17.308 -22.192 3.151 1.00 70.69 296 GLN A O 1
ATOM 2219 N N . CYS A 1 297 ? 15.744 -20.983 2.093 1.00 73.38 297 CYS A N 1
ATOM 2220 C CA . CYS A 1 297 ? 16.220 -19.681 2.553 1.00 73.38 297 CYS A CA 1
ATOM 2221 C C . CYS A 1 297 ? 17.692 -19.377 2.214 1.00 73.38 297 CYS A C 1
ATOM 2223 O O . CYS A 1 297 ? 18.316 -18.502 2.812 1.00 73.38 297 CYS A O 1
ATOM 2225 N N . ASN A 1 298 ? 18.259 -20.086 1.233 1.00 71.50 298 ASN A N 1
ATOM 2226 C CA . ASN A 1 298 ? 19.623 -19.924 0.761 1.00 71.50 298 ASN A CA 1
ATOM 2227 C C . ASN A 1 298 ? 19.633 -19.158 -0.563 1.00 71.50 298 ASN A C 1
ATOM 2229 O O . ASN A 1 298 ? 19.809 -19.717 -1.644 1.00 71.50 298 ASN A O 1
ATOM 2233 N N . PHE A 1 299 ? 19.507 -17.840 -0.460 1.00 63.62 299 PHE A N 1
ATOM 2234 C CA . PHE A 1 299 ? 19.564 -16.939 -1.615 1.00 63.62 299 PHE A CA 1
ATOM 2235 C C . PHE A 1 299 ? 21.008 -16.624 -2.048 1.00 63.62 299 PHE A C 1
ATOM 2237 O O . PHE A 1 299 ? 21.224 -15.886 -3.003 1.00 63.62 299 PHE A O 1
ATOM 2244 N N . VAL A 1 300 ? 22.015 -17.199 -1.371 1.00 60.56 300 VAL A N 1
ATOM 2245 C CA . VAL A 1 300 ? 23.446 -16.965 -1.643 1.00 60.56 300 VAL A CA 1
ATOM 2246 C C . VAL A 1 300 ? 23.992 -17.920 -2.713 1.00 60.56 300 VAL A C 1
ATOM 2248 O O . VAL A 1 300 ? 25.057 -17.673 -3.280 1.00 60.56 300 VAL A O 1
ATOM 2251 N N . ARG A 1 301 ? 23.308 -19.025 -3.034 1.00 45.28 301 ARG A N 1
ATOM 2252 C CA . ARG A 1 301 ? 23.848 -20.029 -3.963 1.00 45.28 301 ARG A CA 1
ATOM 2253 C C . ARG A 1 301 ? 22.818 -20.605 -4.914 1.00 45.28 301 ARG A C 1
ATOM 2255 O O . ARG A 1 301 ? 22.347 -21.725 -4.773 1.00 45.28 301 ARG A O 1
ATOM 2262 N N . GLY A 1 302 ? 22.676 -19.880 -6.004 1.00 41.44 302 GLY A N 1
ATOM 2263 C CA . GLY A 1 302 ? 22.416 -20.447 -7.306 1.00 41.44 302 GLY A CA 1
ATOM 2264 C C . GLY A 1 302 ? 22.923 -19.461 -8.330 1.00 41.44 302 GLY A C 1
ATOM 2265 O O . GLY A 1 302 ? 22.122 -18.795 -8.971 1.00 41.44 302 GLY A O 1
ATOM 2266 N N . GLY A 1 303 ? 24.249 -19.354 -8.496 1.00 41.97 303 GLY A N 1
ATOM 2267 C CA . GLY A 1 303 ? 24.750 -19.013 -9.822 1.00 41.97 303 GLY A CA 1
ATOM 2268 C C . GLY A 1 303 ? 24.054 -19.988 -10.752 1.00 41.97 303 GLY A C 1
ATOM 2269 O O . GLY A 1 303 ? 24.339 -21.186 -10.681 1.00 41.97 303 GLY A O 1
ATOM 2270 N N . MET A 1 304 ? 23.030 -19.511 -11.468 1.00 40.78 304 MET A N 1
ATOM 2271 C CA . MET A 1 304 ? 22.269 -20.365 -12.354 1.00 40.78 304 MET A CA 1
ATOM 2272 C C . MET A 1 304 ? 23.304 -21.027 -13.240 1.00 40.78 304 MET A C 1
ATOM 2274 O O . MET A 1 304 ? 24.146 -20.347 -13.840 1.00 40.78 304 MET A O 1
ATOM 2278 N N . GLY A 1 305 ? 23.287 -22.363 -13.209 1.00 38.38 305 GLY A N 1
ATOM 2279 C CA . GLY A 1 305 ? 24.069 -23.192 -14.099 1.00 38.38 305 GLY A CA 1
ATOM 2280 C C . GLY A 1 305 ? 24.035 -22.538 -15.463 1.00 38.38 305 GLY A C 1
ATOM 2281 O O . GLY A 1 305 ? 22.962 -22.132 -15.916 1.00 38.38 305 GLY A O 1
ATOM 2282 N N . GLY A 1 306 ? 25.230 -22.331 -16.023 1.00 35.84 306 GLY A N 1
ATOM 2283 C CA . GLY A 1 306 ? 25.394 -21.610 -17.269 1.00 35.84 306 GLY A CA 1
ATOM 2284 C C . GLY A 1 306 ? 24.285 -22.010 -18.222 1.00 35.84 306 GLY A C 1
ATOM 2285 O O . GLY A 1 306 ? 24.022 -23.206 -18.371 1.00 35.84 306 GLY A O 1
ATOM 2286 N N . MET A 1 307 ? 23.619 -21.006 -18.799 1.00 33.66 307 MET A N 1
ATOM 2287 C CA . MET A 1 307 ? 22.816 -21.175 -20.001 1.00 33.66 307 MET A CA 1
ATOM 2288 C C . MET A 1 307 ? 23.625 -22.081 -20.919 1.00 33.66 307 MET A C 1
ATOM 2290 O O . MET A 1 307 ? 24.646 -21.665 -21.471 1.00 33.66 307 MET A O 1
ATOM 2294 N N . GLY A 1 308 ? 23.260 -23.363 -20.920 1.00 32.88 308 GLY A N 1
ATOM 2295 C CA . GLY A 1 308 ? 24.067 -24.404 -21.511 1.00 32.88 308 GLY A CA 1
ATOM 2296 C C . GLY A 1 308 ? 24.246 -24.027 -22.960 1.00 32.88 308 GLY A C 1
ATOM 2297 O O . GLY A 1 308 ? 23.263 -23.883 -23.684 1.00 32.88 308 GLY A O 1
ATOM 2298 N N . GLY A 1 309 ? 25.502 -23.827 -23.355 1.00 35.69 309 GLY A N 1
ATOM 2299 C CA . GLY A 1 309 ? 25.901 -23.758 -24.745 1.00 35.69 309 GLY A CA 1
ATOM 2300 C C . GLY A 1 309 ? 25.392 -25.009 -25.451 1.00 35.69 309 GLY A C 1
ATOM 2301 O O . GLY A 1 309 ? 26.023 -26.058 -25.415 1.00 35.69 309 GLY A O 1
ATOM 2302 N N . GLY A 1 310 ? 24.220 -24.883 -26.058 1.00 32.06 310 GLY A N 1
ATOM 2303 C CA . GLY A 1 310 ? 23.588 -25.855 -26.934 1.00 32.06 310 GLY A CA 1
ATOM 2304 C C . GLY A 1 310 ? 23.582 -25.351 -28.371 1.00 32.06 310 GLY A C 1
ATOM 2305 O O . GLY A 1 310 ? 22.598 -25.523 -29.076 1.00 32.06 310 GLY A O 1
ATOM 2306 N N . MET A 1 311 ? 24.657 -24.691 -28.807 1.00 30.92 311 MET A N 1
ATOM 2307 C CA . MET A 1 311 ? 24.976 -24.541 -30.225 1.00 30.92 311 MET A CA 1
ATOM 2308 C C . MET A 1 311 ? 26.287 -25.276 -30.487 1.00 30.92 311 MET A C 1
ATOM 2310 O O . MET A 1 311 ? 27.376 -24.738 -30.307 1.00 30.92 311 MET A O 1
ATOM 2314 N N . GLY A 1 312 ? 26.160 -26.545 -30.875 1.00 34.16 312 GLY A N 1
ATOM 2315 C CA . GLY A 1 312 ? 27.270 -27.395 -31.281 1.00 34.16 312 GLY A CA 1
ATOM 2316 C C . GLY A 1 312 ? 26.793 -28.651 -32.012 1.00 34.16 312 GLY A C 1
ATOM 2317 O O . GLY A 1 312 ? 26.496 -29.654 -31.373 1.00 34.16 312 GLY A O 1
ATOM 2318 N N . GLY A 1 313 ? 26.789 -28.587 -33.351 1.00 33.25 313 GLY A N 1
ATOM 2319 C CA . GLY A 1 313 ? 26.709 -29.723 -34.288 1.00 33.25 313 GLY A CA 1
ATOM 2320 C C . GLY A 1 313 ? 25.335 -29.889 -34.954 1.00 33.25 313 GLY A C 1
ATOM 2321 O O . GLY A 1 313 ? 24.370 -30.202 -34.271 1.00 33.25 313 GLY A O 1
ATOM 2322 N N . ARG A 1 314 ? 25.152 -29.740 -36.271 1.00 34.72 314 ARG A N 1
ATOM 2323 C CA . ARG A 1 314 ? 26.063 -29.698 -37.430 1.00 34.72 314 ARG A CA 1
ATOM 2324 C C . ARG A 1 314 ? 25.710 -28.546 -38.364 1.00 34.72 314 ARG A C 1
ATOM 2326 O O . ARG A 1 314 ? 24.510 -28.206 -38.416 1.00 34.72 314 ARG A O 1
#

Secondary structure (DSSP, 8-state):
----PPPPP-------------------SS--SS---TTB---TT-EEES--S---TTSSS---SPPPP-SS-EEEEEEEETTEEEEEEEES-TTT-SEEEEEEEEEEEEEEE--SSTTS-S-----EEEETTS---S-TTHHHH-TTS-HHHH-TT---GGGEEEEEEEE-SSEEEEEEE--SSB--EEEEEEEETTEEEEEEEE-TTSBTT-SSSPPEEEEEEEETTEEEEEEEGGGSTT----TT-EEEEE--TT---STT--EEEEETT----GGG--GGGG--GGG-TTTTT-TT--------------

Sequence (314 aa):
MSTHTKGHPITQIAITAILYFSLTTAHAEFALNFQTNPNVVPSWANWSCNAGGGGGMGGGGMGMFGPGCGSDYFVQELINDNGTNYYHVILGDPAQDDFALEFYMRIGDGCWWCGGGMGGMGGGLGPAPYSSSYGDVSDRLASAWLPLAGVDLVGNGTGNPNRVYIRQINNDAQMTQEFLKDTEANKPRITQVIKDGTFTSTFDLDMRNGGHGAYSDPASFINDTTIEGVPMGSFDAANTPGAYINAGRYIYTADNPAGTPHGGAYGTYTYEDGGFDIYAIDWLSYCIPEQNPDLQCNFVRGGMGGMGGGMGGR

Radius of gyration: 26.73 Å; chains: 1; bounding box: 51×107×64 Å